Protein 2X04 (pdb70)

CATH classification: 1.10.1900.10

Radius of gyration: 16.41 Å; Cα contacts (8 Å, |Δi|>4): 228; chains: 4; bounding box: 38×58×36 Å

Structure (mmCIF, N/CA/C/O backbone):
data_2X04
#
_entry.id   2X04
#
_cell.length_a   37.110
_cell.length_b   72.230
_cell.length_c   37.040
_cell.angle_alpha   90.00
_cell.angle_beta   119.76
_cell.angle_gamma   90.00
#
_symmetry.space_group_name_H-M   'P 1 21 1'
#
loop_
_entity.id
_entity.type
_entity.pdbx_description
1 polymer 'POLYADENYLATE-BINDING PROTEIN 1'
2 polymer 'TRINUCLEOTIDE REPEAT-CONTAINING GENE 6C PROTEIN'
3 non-polymer 'SULFATE ION'
4 water water
#
loop_
_atom_site.group_PDB
_atom_site.id
_atom_site.type_symbol
_atom_site.label_atom_id
_atom_site.label_alt_id
_atom_site.label_comp_id
_atom_site.label_asym_id
_atom_site.label_entity_id
_atom_site.label_seq_id
_atom_site.pdbx_PDB_ins_code
_atom_site.Cartn_x
_atom_site.Cartn_y
_atom_site.Cartn_z
_atom_site.occupancy
_atom_site.B_iso_or_equiv
_atom_site.auth_seq_id
_atom_site.auth_comp_id
_atom_site.auth_asym_id
_atom_site.auth_atom_id
_atom_site.pdbx_PDB_model_num
ATOM 1 N N . GLY A 1 1 ? -0.510 -37.466 12.280 1.00 44.72 540 GLY A N 1
ATOM 2 C CA . GLY A 1 1 ? -1.299 -36.777 13.283 1.00 31.23 540 GLY A CA 1
ATOM 3 C C . GLY A 1 1 ? -1.518 -35.335 12.871 1.00 30.99 540 GLY A C 1
ATOM 4 O O . GLY A 1 1 ? -0.577 -34.671 12.430 1.00 39.45 540 GLY A O 1
ATOM 5 N N . PRO A 1 2 ? -2.768 -34.849 12.971 1.00 22.15 541 PRO A N 1
ATOM 6 C CA . PRO A 1 2 ? -2.982 -33.417 12.763 1.00 25.40 541 PRO A CA 1
ATOM 7 C C . PRO A 1 2 ? -2.488 -32.649 13.980 1.00 23.66 541 PRO A C 1
ATOM 8 O O . PRO A 1 2 ? -2.403 -33.231 15.061 1.00 25.16 541 PRO A O 1
ATOM 12 N N . LEU A 1 3 ? -2.193 -31.365 13.817 1.00 17.49 542 LEU A N 1
ATOM 13 C CA . LEU A 1 3 ? -1.919 -30.495 14.957 1.00 15.39 542 LEU A CA 1
ATOM 14 C C . LEU A 1 3 ? -3.180 -30.337 15.791 1.00 23.33 542 LEU A C 1
ATOM 15 O O . LEU A 1 3 ? -4.280 -30.488 15.265 1.00 21.28 542 LEU A O 1
ATOM 20 N N . GLY A 1 4 ? -3.036 -30.015 17.076 1.00 17.07 543 GLY A N 1
ATOM 21 C CA . GLY A 1 4 ? -4.195 -29.723 17.912 1.00 14.05 543 GLY A CA 1
ATOM 22 C C . GLY A 1 4 ? -4.907 -28.444 17.502 1.00 16.35 543 GLY A C 1
ATOM 23 O O . GLY A 1 4 ? -4.318 -27.560 16.884 1.00 15.66 543 GLY A O 1
ATOM 24 N N . SER A 1 5 ? -6.184 -28.331 17.845 1.00 23.54 544 SER A N 1
ATOM 25 C CA . SER A 1 5 ? -6.929 -27.119 17.533 1.00 29.72 544 SER A CA 1
ATOM 26 C C . SER A 1 5 ? -6.428 -25.974 18.414 1.00 23.82 544 SER A C 1
ATOM 27 O O . SER A 1 5 ? -6.040 -26.194 19.558 1.00 25.50 544 SER A O 1
ATOM 30 N N . LEU A 1 6 ? -6.433 -24.758 17.872 1.00 21.57 545 LEU A N 1
ATOM 31 C CA . LEU A 1 6 ? -5.913 -23.585 18.576 1.00 21.75 545 LEU A CA 1
ATOM 32 C C . LEU A 1 6 ? -7.011 -22.542 18.807 1.00 18.90 545 LEU A C 1
ATOM 33 O O . LEU A 1 6 ? -7.625 -22.053 17.858 1.00 18.42 545 LEU A O 1
ATOM 38 N N . THR A 1 7 ? -7.268 -22.211 20.069 1.00 20.50 546 THR A N 1
ATOM 39 C CA . THR A 1 7 ? -8.285 -21.215 20.403 1.00 22.50 546 THR A CA 1
ATOM 40 C C . THR A 1 7 ? -7.622 -19.902 20.807 1.00 20.99 546 THR A C 1
ATOM 41 O O . THR A 1 7 ? -6.413 -19.857 21.073 1.00 19.73 546 THR A O 1
ATOM 45 N N . ALA A 1 8 ? -8.407 -18.832 20.863 1.00 18.17 547 ALA A N 1
ATOM 46 C CA . ALA A 1 8 ? -7.877 -17.538 21.272 1.00 16.42 547 ALA A CA 1
ATOM 47 C C . ALA A 1 8 ? -7.352 -17.571 22.706 1.00 15.28 547 ALA A C 1
ATOM 48 O O . ALA A 1 8 ? -6.319 -16.979 23.008 1.00 15.84 547 ALA A O 1
ATOM 50 N N . SER A 1 9 ? -8.067 -18.267 23.591 1.00 15.96 548 SER A N 1
ATOM 51 C CA A SER A 1 9 ? -7.668 -18.341 24.992 0.53 14.63 548 SER A CA 1
ATOM 52 C CA B SER A 1 9 ? -7.672 -18.355 24.989 0.47 14.66 548 SER A CA 1
ATOM 53 C C . SER A 1 9 ? -6.394 -19.165 25.183 1.00 18.23 548 SER A C 1
ATOM 54 O O . SER A 1 9 ? -5.539 -18.803 25.987 1.00 19.67 548 SER A O 1
ATOM 59 N N . MET A 1 10 ? -6.271 -20.268 24.446 1.00 15.39 549 MET A N 1
ATOM 60 C CA . MET A 1 10 ? -5.062 -21.074 24.499 1.00 13.99 549 MET A CA 1
ATOM 61 C C . MET A 1 10 ? -3.907 -20.216 24.027 1.00 16.90 549 MET A C 1
ATOM 62 O O . MET A 1 10 ? -2.838 -20.188 24.634 1.00 17.08 549 MET A O 1
ATOM 67 N N . LEU A 1 11 ? -4.122 -19.516 22.921 1.00 18.03 550 LEU A N 1
ATOM 68 C CA . LEU A 1 11 ? -3.080 -18.679 22.347 1.00 15.37 550 LEU A CA 1
ATOM 69 C C . LEU A 1 11 ? -2.685 -17.564 23.318 1.00 17.82 550 LEU A C 1
ATOM 70 O O . LEU A 1 11 ? -1.498 -17.317 23.560 1.00 19.05 550 LEU A O 1
ATOM 75 N N . ALA A 1 12 ? -3.689 -16.926 23.911 1.00 20.78 551 ALA A N 1
ATOM 76 C CA . ALA A 1 12 ? -3.458 -15.804 24.815 1.00 20.51 551 ALA A CA 1
ATOM 77 C C . ALA A 1 12 ? -2.689 -16.203 26.073 1.00 21.53 551 ALA A C 1
ATOM 78 O O . ALA A 1 12 ? -2.071 -15.364 26.721 1.00 34.31 551 ALA A O 1
ATOM 80 N N . SER A 1 13 ? -2.708 -17.486 26.408 1.00 22.00 552 SER A N 1
ATOM 81 C CA . SER A 1 13 ? -2.062 -17.961 27.626 1.00 21.12 552 SER A CA 1
ATOM 82 C C . SER A 1 13 ? -0.563 -18.273 27.485 1.00 29.88 552 SER A C 1
ATOM 83 O O . SER A 1 13 ? 0.099 -18.586 28.476 1.00 33.94 552 SER A O 1
ATOM 86 N N . ALA A 1 14 ? -0.029 -18.193 26.267 1.00 20.71 553 ALA A N 1
ATOM 87 C CA . ALA A 1 14 ? 1.372 -18.539 26.029 1.00 20.33 553 ALA A CA 1
ATOM 88 C C . ALA A 1 14 ? 2.252 -17.306 25.915 1.00 15.54 553 ALA A C 1
ATOM 89 O O . ALA A 1 14 ? 1.765 -16.228 25.583 1.00 17.68 553 ALA A O 1
ATOM 91 N N . PRO A 1 15 ? 3.558 -17.462 26.177 1.00 15.38 554 PRO A N 1
ATOM 92 C CA . PRO A 1 15 ? 4.513 -16.385 25.905 1.00 19.46 554 PRO A CA 1
ATOM 93 C C . PRO A 1 15 ? 4.446 -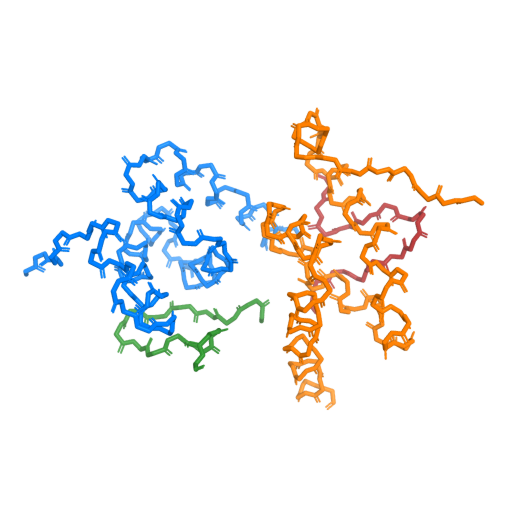15.958 24.433 1.00 20.17 554 PRO A C 1
ATOM 94 O O . PRO A 1 15 ? 4.052 -16.756 23.580 1.00 15.87 554 PRO A O 1
ATOM 98 N N . PRO A 1 16 ? 4.850 -14.714 24.141 1.00 18.40 555 PRO A N 1
ATOM 99 C CA . PRO A 1 16 ? 4.713 -14.158 22.795 1.00 17.71 555 PRO A CA 1
ATOM 100 C C . PRO A 1 16 ? 5.489 -14.978 21.774 1.00 15.59 555 PRO A C 1
ATOM 101 O O . PRO A 1 16 ? 4.994 -15.193 20.671 1.00 14.44 555 PRO A O 1
ATOM 105 N N . GLN A 1 17 ? 6.692 -15.416 22.120 1.00 14.51 556 GLN A N 1
ATOM 106 C CA . GLN A 1 17 ? 7.450 -16.268 21.214 1.00 17.89 556 GLN A CA 1
ATOM 107 C C . GLN A 1 17 ? 6.672 -17.546 20.865 1.00 15.39 556 GLN A C 1
ATOM 108 O O . GLN A 1 17 ? 6.652 -17.988 19.707 1.00 14.47 556 GLN A O 1
ATOM 114 N N . GLU A 1 18 ? 6.020 -18.126 21.868 1.00 11.06 557 GLU A N 1
ATOM 115 C CA . GLU A 1 18 ? 5.241 -19.348 21.669 1.00 11.73 557 GLU A CA 1
ATOM 116 C C . GLU A 1 18 ? 3.981 -19.114 20.825 1.00 11.88 557 GLU A C 1
ATOM 117 O O . GLU A 1 18 ? 3.573 -19.973 20.043 1.00 9.51 557 GLU A O 1
ATOM 123 N N . GLN A 1 19 ? 3.359 -17.952 20.986 1.00 10.42 558 GLN A N 1
ATOM 124 C CA . GLN A 1 19 ? 2.176 -17.635 20.195 1.00 8.64 558 GLN A CA 1
ATOM 125 C C . GLN A 1 19 ? 2.495 -17.614 18.707 1.00 8.30 558 GLN A C 1
ATOM 126 O O . GLN A 1 19 ? 1.724 -18.133 17.900 1.00 9.20 558 GLN A O 1
ATOM 132 N N . LYS A 1 20 ? 3.627 -17.007 18.347 1.00 10.15 559 LYS A N 1
ATOM 133 C CA . LYS A 1 20 ? 4.044 -16.976 16.946 1.00 10.03 559 LYS A CA 1
ATOM 134 C C . LYS A 1 20 ? 4.315 -18.396 16.458 1.00 10.51 559 LYS A C 1
ATOM 135 O O . LYS A 1 20 ? 3.993 -18.724 15.322 1.00 9.64 559 LYS A O 1
ATOM 141 N N . GLN A 1 21 ? 4.888 -19.242 17.315 1.00 8.61 560 GLN A N 1
ATOM 142 C CA . GLN A 1 21 ? 5.185 -20.617 16.907 1.00 8.38 560 GLN A CA 1
ATOM 143 C C . GLN A 1 21 ? 3.895 -21.411 16.673 1.00 8.90 560 GLN A C 1
ATOM 144 O O . GLN A 1 21 ? 3.778 -22.143 15.689 1.00 9.04 560 GLN A O 1
ATOM 150 N N . MET A 1 22 ? 2.926 -21.255 17.576 1.00 8.49 561 MET A N 1
ATOM 151 C CA . MET A 1 22 ? 1.622 -21.907 17.435 1.00 8.95 561 MET A CA 1
ATOM 152 C C . MET A 1 22 ? 0.941 -21.515 16.128 1.00 7.94 561 MET A C 1
ATOM 153 O O . MET A 1 22 ? 0.388 -22.352 15.430 1.00 10.27 561 MET A O 1
ATOM 158 N N . LEU A 1 23 ? 0.971 -20.227 15.811 1.00 8.09 562 LEU A N 1
ATOM 159 C CA . LEU A 1 23 ? 0.322 -19.745 14.597 1.00 6.78 562 LEU A CA 1
ATOM 160 C C . LEU A 1 23 ? 1.103 -20.207 13.381 1.00 8.22 562 LEU A C 1
ATOM 161 O O . LEU A 1 23 ? 0.517 -20.657 12.393 1.00 10.17 562 LEU A O 1
ATOM 166 N N . GLY A 1 24 ? 2.429 -20.102 13.446 1.00 8.92 563 GLY A N 1
ATOM 167 C CA . GLY A 1 24 ? 3.272 -20.499 12.325 1.00 9.24 563 GLY A CA 1
ATOM 168 C C . GLY A 1 24 ? 3.089 -21.954 11.923 1.00 7.80 563 GLY A C 1
ATOM 169 O O . GLY A 1 24 ? 3.033 -22.272 10.732 1.00 8.65 563 GLY A O 1
ATOM 170 N N . GLU A 1 25 ? 3.010 -22.853 12.906 1.00 6.95 564 GLU A N 1
ATOM 171 C CA . GLU A 1 25 ? 2.923 -24.282 12.592 1.00 9.60 564 GLU A CA 1
ATOM 172 C C . GLU A 1 25 ? 1.633 -24.582 11.829 1.00 10.11 564 GLU A C 1
ATOM 173 O O . GLU A 1 25 ? 1.561 -25.541 11.055 1.00 11.26 564 GLU A O 1
ATOM 179 N N . ARG A 1 26 ? 0.610 -23.766 12.070 1.00 8.75 565 ARG A N 1
ATOM 180 C CA . ARG A 1 26 ? -0.700 -23.974 11.451 1.00 7.98 565 ARG A CA 1
ATOM 181 C C . ARG A 1 26 ? -0.808 -23.242 10.123 1.00 8.94 565 ARG A C 1
ATOM 182 O O . ARG A 1 26 ? -1.419 -23.739 9.177 1.00 11.15 565 ARG A O 1
ATOM 190 N N . LEU A 1 27 ? -0.171 -22.081 10.045 1.00 8.97 566 LEU A N 1
ATOM 191 C CA . LEU A 1 27 ? -0.185 -21.288 8.816 1.00 8.88 566 LEU A CA 1
ATOM 192 C C . LEU A 1 27 ? 0.657 -21.925 7.717 1.00 7.55 566 LEU A C 1
ATOM 193 O O . LEU A 1 27 ? 0.250 -21.985 6.561 1.00 10.34 566 LEU A O 1
ATOM 198 N N . PHE A 1 28 ? 1.841 -22.397 8.087 1.00 9.07 567 PHE A N 1
ATOM 199 C CA . PHE A 1 28 ? 2.819 -22.870 7.105 1.00 8.60 567 PHE A CA 1
ATOM 200 C C . PHE A 1 28 ? 2.292 -23.952 6.151 1.00 6.66 567 PHE A C 1
ATOM 201 O O . PHE A 1 28 ? 2.425 -23.820 4.940 1.00 6.75 567 PHE A O 1
ATOM 209 N N . PRO A 1 29 ? 1.697 -25.033 6.688 1.00 9.13 568 PRO A N 1
ATOM 210 C CA . PRO A 1 29 ? 1.229 -26.089 5.786 1.00 9.54 568 PRO A CA 1
ATOM 211 C C . PRO A 1 29 ? 0.183 -25.585 4.802 1.00 11.67 568 PRO A C 1
ATOM 212 O O . PRO A 1 29 ? 0.123 -26.059 3.664 1.00 11.20 568 PRO A O 1
ATOM 216 N N . LEU A 1 30 ? -0.651 -24.648 5.242 1.00 8.52 569 LEU A N 1
ATOM 217 C CA . LEU A 1 30 ? -1.682 -24.096 4.365 1.00 10.65 569 LEU A CA 1
ATOM 218 C C . LEU A 1 30 ? -1.073 -23.189 3.302 1.00 9.40 569 LEU A C 1
ATOM 219 O O . LEU A 1 30 ? -1.488 -23.209 2.146 1.00 12.00 569 LEU A O 1
ATOM 224 N N . ILE A 1 31 ? -0.104 -22.381 3.704 1.00 8.39 570 ILE A N 1
ATOM 225 C CA . ILE A 1 31 ? 0.558 -21.486 2.763 1.00 8.89 570 ILE A CA 1
ATOM 226 C C . ILE A 1 31 ? 1.430 -22.285 1.798 1.00 9.65 570 ILE A C 1
ATOM 227 O O . ILE A 1 31 ? 1.496 -21.968 0.613 1.00 10.54 570 ILE A O 1
ATOM 232 N N . GLN A 1 32 ? 2.076 -23.327 2.313 1.00 7.43 571 GLN A N 1
ATOM 233 C CA . GLN A 1 32 ? 2.909 -24.221 1.506 1.00 10.08 571 GLN A CA 1
ATOM 234 C C . GLN A 1 32 ? 2.122 -24.923 0.397 1.00 10.25 571 GLN A C 1
ATOM 235 O O . GLN A 1 32 ? 2.644 -25.150 -0.700 1.00 10.65 571 GLN A O 1
ATOM 241 N N . ALA A 1 33 ? 0.869 -25.274 0.680 1.00 9.98 572 ALA A N 1
ATOM 242 C CA . ALA A 1 33 ? 0.023 -25.888 -0.349 1.00 10.97 572 ALA A CA 1
ATOM 243 C C . ALA A 1 33 ? -0.249 -24.926 -1.500 1.00 14.57 572 ALA A C 1
ATOM 244 O O . ALA A 1 33 ? -0.366 -25.355 -2.650 1.00 16.94 572 ALA A O 1
ATOM 246 N N . MET A 1 34 ? -0.345 -23.631 -1.190 1.00 10.85 573 MET A N 1
ATOM 247 C CA . MET A 1 34 ? -0.571 -22.607 -2.208 1.00 9.47 573 MET A CA 1
ATOM 248 C C . MET A 1 34 ? 0.725 -22.281 -2.943 1.00 12.19 573 MET A C 1
ATOM 249 O O . MET A 1 34 ? 0.737 -22.169 -4.177 1.00 14.01 573 MET A O 1
ATOM 254 N N . HIS A 1 35 ? 1.799 -22.090 -2.176 1.00 10.20 574 HIS A N 1
ATOM 255 C CA . HIS A 1 35 ? 3.075 -21.602 -2.707 1.00 9.49 574 HIS A CA 1
ATOM 256 C C . HIS A 1 35 ? 4.220 -22.386 -2.094 1.00 13.02 574 HIS A C 1
ATOM 257 O O . HIS A 1 35 ? 4.822 -21.950 -1.109 1.00 12.39 574 HIS A O 1
ATOM 264 N N . PRO A 1 36 ? 4.522 -23.556 -2.676 1.00 13.11 575 PRO A N 1
ATOM 265 C CA . PRO A 1 36 ? 5.507 -24.492 -2.118 1.00 11.20 575 PRO A CA 1
ATOM 266 C C . PRO A 1 36 ? 6.903 -23.900 -1.917 1.00 13.19 575 PRO A C 1
ATOM 267 O O . PRO A 1 36 ? 7.532 -24.204 -0.908 1.00 17.23 575 PRO A O 1
ATOM 271 N N . THR A 1 37 ? 7.386 -23.092 -2.856 1.00 13.41 576 THR A N 1
ATOM 272 C CA . THR A 1 37 ? 8.741 -22.561 -2.752 1.00 10.99 576 THR A CA 1
ATOM 273 C C . THR A 1 37 ? 8.801 -21.354 -1.815 1.00 14.75 576 THR A C 1
ATOM 274 O O . THR A 1 37 ? 9.702 -21.250 -0.972 1.00 12.97 576 THR A O 1
ATOM 278 N N . LEU A 1 38 ? 7.826 -20.461 -1.936 1.00 11.21 577 LEU A N 1
ATOM 279 C CA . LEU A 1 38 ? 7.834 -19.232 -1.147 1.00 9.23 577 LEU A CA 1
ATOM 280 C C . LEU A 1 38 ? 7.265 -19.398 0.275 1.00 10.86 577 LEU A C 1
ATOM 281 O O . LEU A 1 38 ? 7.260 -18.442 1.048 1.00 10.10 577 LEU A O 1
ATOM 286 N N . ALA A 1 39 ? 6.810 -20.603 0.623 1.00 9.78 578 ALA A N 1
ATOM 287 C CA . ALA A 1 39 ? 6.115 -20.832 1.897 1.00 9.55 578 ALA A CA 1
ATOM 288 C C . ALA A 1 39 ? 6.827 -20.284 3.143 1.00 10.63 578 ALA A C 1
ATOM 289 O O . ALA A 1 39 ? 6.206 -19.637 3.984 1.00 10.37 578 ALA A O 1
ATOM 291 N N . GLY A 1 40 ? 8.125 -20.549 3.263 1.00 9.28 579 GLY A N 1
ATOM 292 C CA . GLY A 1 40 ? 8.892 -20.082 4.411 1.00 9.88 579 GLY A CA 1
ATOM 293 C C . GLY A 1 40 ? 8.968 -18.564 4.491 1.00 8.14 579 GLY A C 1
ATOM 294 O O . GLY A 1 40 ? 8.815 -17.982 5.581 1.00 10.21 579 GLY A O 1
ATOM 295 N N . LYS A 1 41 ? 9.205 -17.922 3.350 1.00 10.54 580 LYS A N 1
ATOM 296 C CA . LYS A 1 41 ? 9.250 -16.463 3.298 1.00 9.87 580 LYS A CA 1
ATOM 297 C C . LYS A 1 41 ? 7.887 -15.842 3.588 1.00 10.34 580 LYS A C 1
ATOM 298 O O . LYS A 1 41 ? 7.793 -14.906 4.371 1.00 10.29 580 LYS A O 1
ATOM 304 N N . ILE A 1 42 ? 6.841 -16.348 2.935 1.00 7.55 581 ILE A N 1
ATOM 305 C CA . ILE A 1 42 ? 5.487 -15.834 3.133 1.00 8.98 581 ILE A CA 1
ATOM 306 C C . ILE A 1 42 ? 5.071 -15.983 4.590 1.00 9.16 581 ILE A C 1
ATOM 307 O O . ILE A 1 42 ? 4.572 -15.043 5.202 1.00 10.31 581 ILE A O 1
ATOM 312 N N . THR A 1 43 ? 5.277 -17.166 5.158 1.00 8.50 582 THR A N 1
ATOM 313 C CA . THR A 1 43 ? 4.860 -17.406 6.530 1.00 7.82 582 THR A CA 1
ATOM 314 C C . THR A 1 43 ? 5.571 -16.462 7.498 1.00 6.59 582 THR A C 1
ATOM 315 O O . THR A 1 43 ? 4.948 -15.899 8.398 1.00 9.75 582 THR A O 1
ATOM 319 N N . GLY A 1 44 ? 6.879 -16.295 7.320 1.00 8.80 583 GLY A N 1
ATOM 320 C CA . GLY A 1 44 ? 7.650 -15.417 8.182 1.00 7.72 583 GLY A CA 1
ATOM 321 C C . GLY A 1 44 ? 7.159 -13.981 8.082 1.00 7.77 583 GLY A C 1
ATOM 322 O O . GLY A 1 44 ? 7.109 -13.257 9.081 1.00 9.91 583 GLY A O 1
ATOM 323 N N . MET A 1 45 ? 6.796 -13.565 6.867 1.00 8.31 584 MET A N 1
ATOM 324 C CA . MET A 1 45 ? 6.219 -12.234 6.661 1.00 9.26 584 MET A CA 1
ATOM 325 C C . MET A 1 45 ? 4.879 -12.076 7.359 1.00 9.85 584 MET A C 1
ATOM 326 O O . MET A 1 45 ? 4.648 -11.072 8.047 1.00 11.34 584 MET A O 1
ATOM 331 N N . LEU A 1 46 ? 3.990 -13.054 7.183 1.00 8.66 585 LEU A N 1
ATOM 332 C CA . LEU A 1 46 ? 2.670 -12.984 7.801 1.00 9.07 585 LEU A CA 1
ATOM 333 C C . LEU A 1 46 ? 2.723 -13.028 9.336 1.00 10.28 585 LEU A C 1
ATOM 334 O O . LEU A 1 46 ? 1.827 -12.511 10.000 1.00 10.26 585 LEU A O 1
ATOM 339 N N . LEU A 1 47 ? 3.764 -13.633 9.905 1.00 8.46 586 LEU A N 1
ATOM 340 C CA . LEU A 1 47 ? 3.879 -13.680 11.367 1.00 9.40 586 LEU A CA 1
ATOM 341 C C . LEU A 1 47 ? 4.187 -12.319 11.985 1.00 8.14 586 LEU A C 1
ATOM 342 O O . LEU A 1 47 ? 4.194 -12.184 13.208 1.00 11.40 586 LEU A O 1
ATOM 347 N N . GLU A 1 48 ? 4.434 -11.310 11.147 1.00 8.44 587 GLU A N 1
ATOM 348 C CA . GLU A 1 48 ? 4.602 -9.942 11.652 1.00 11.93 587 GLU A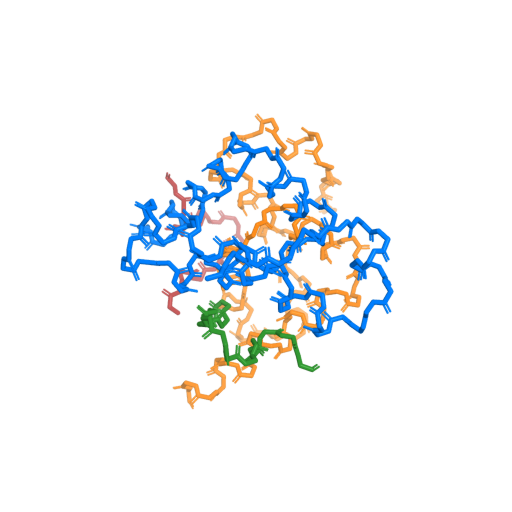 CA 1
ATOM 349 C C . GLU A 1 48 ? 3.249 -9.327 12.025 1.00 11.62 587 GLU A C 1
ATOM 350 O O . GLU A 1 48 ? 3.181 -8.312 12.724 1.00 13.76 587 GLU A O 1
ATOM 356 N N . ILE A 1 49 ? 2.179 -9.960 11.555 1.00 9.62 588 ILE A N 1
ATOM 357 C CA . ILE A 1 49 ? 0.815 -9.514 11.788 1.00 7.77 588 ILE A CA 1
ATOM 358 C C . ILE A 1 49 ? 0.351 -9.792 13.230 1.00 15.20 588 ILE A C 1
ATOM 359 O O . ILE A 1 49 ? 0.802 -10.745 13.873 1.00 13.43 588 ILE A O 1
ATOM 364 N N . ASP A 1 50 ? -0.544 -8.949 13.736 1.00 10.79 589 ASP A N 1
ATOM 365 C CA . ASP A 1 50 ? -1.138 -9.146 15.051 1.00 19.18 589 ASP A CA 1
ATOM 366 C C . ASP A 1 50 ? -1.763 -10.538 15.206 1.00 12.44 589 ASP A C 1
ATOM 367 O O . ASP A 1 50 ? -2.426 -11.033 14.302 1.00 12.26 589 ASP A O 1
ATOM 372 N N . ASN A 1 51 ? -1.564 -11.163 16.361 1.00 11.25 590 ASN A N 1
ATOM 373 C CA . ASN A 1 51 ? -2.018 -12.539 16.560 1.00 10.26 590 ASN A CA 1
ATOM 374 C C . ASN A 1 51 ? -3.525 -12.795 16.431 1.00 9.84 590 ASN A C 1
ATOM 375 O O . ASN A 1 51 ? -3.942 -13.871 16.029 1.00 12.10 590 ASN A O 1
ATOM 380 N N . SER A 1 52 ? -4.353 -11.819 16.779 1.00 13.05 591 SER A N 1
ATOM 381 C CA . SER A 1 52 ? -5.789 -12.029 16.642 1.00 14.41 591 SER A CA 1
ATOM 382 C C . SER A 1 52 ? -6.248 -12.051 15.170 1.00 13.54 591 SER A C 1
ATOM 383 O O . SER A 1 52 ? -7.165 -12.796 14.810 1.00 13.18 591 SER A O 1
ATOM 386 N N . GLU A 1 53 ? -5.597 -11.246 14.325 1.00 12.64 592 GLU A N 1
ATOM 387 C CA . GLU A 1 53 ? -5.837 -11.299 12.888 1.00 11.13 592 GLU A CA 1
ATOM 388 C C . GLU A 1 53 ? -5.305 -12.616 12.296 1.00 11.72 592 GLU A C 1
ATOM 389 O O . GLU A 1 53 ? -5.953 -13.232 11.442 1.00 10.98 592 GLU A O 1
ATOM 395 N N . LEU A 1 54 ? -4.131 -13.050 12.760 1.00 11.51 593 LEU A N 1
ATOM 396 C CA . LEU A 1 54 ? -3.561 -14.328 12.330 1.00 8.41 593 LEU A CA 1
ATOM 397 C C . LEU A 1 54 ? -4.499 -15.474 12.670 1.00 9.22 593 LEU A C 1
ATOM 398 O O . LEU A 1 54 ? -4.761 -16.337 11.834 1.00 10.90 593 LEU A O 1
ATOM 403 N N . LEU A 1 55 ? -5.016 -15.474 13.897 1.00 11.29 594 LEU A N 1
ATOM 404 C CA . LEU A 1 55 ? -6.004 -16.463 14.290 1.00 11.68 594 LEU A CA 1
ATOM 405 C C . LEU A 1 55 ? -7.228 -16.395 13.394 1.00 12.63 594 LEU A C 1
ATOM 406 O O . LEU A 1 55 ? -7.737 -17.429 12.965 1.00 15.30 594 LEU A O 1
ATOM 411 N N . HIS A 1 56 ? -7.702 -15.181 13.111 1.00 13.54 595 HIS A N 1
ATOM 412 C CA . HIS A 1 56 ? -8.800 -1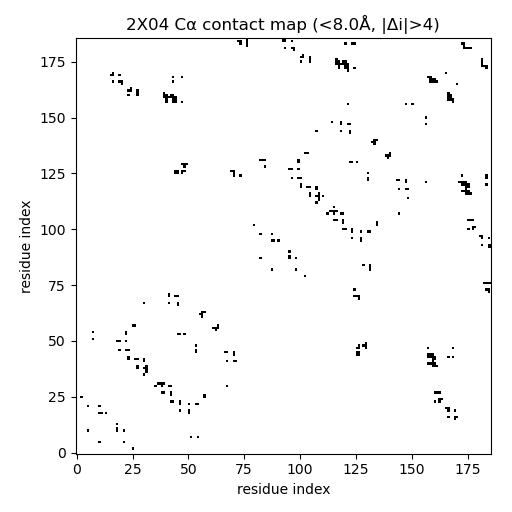5.007 12.159 1.00 14.61 595 HIS A CA 1
ATOM 413 C C . HIS A 1 56 ? -8.440 -15.582 10.782 1.00 13.01 595 HIS A C 1
ATOM 414 O O . HIS A 1 56 ? -9.271 -16.220 10.133 1.00 13.10 595 HIS A O 1
ATOM 421 N N . MET A 1 57 ? -7.201 -15.364 10.340 1.00 12.82 596 MET A N 1
ATOM 422 C CA . MET A 1 57 ? -6.765 -15.871 9.036 1.00 12.23 596 MET A CA 1
ATOM 423 C C . MET A 1 57 ? -6.809 -17.395 8.999 1.00 14.75 596 MET A C 1
ATOM 424 O O . MET A 1 57 ? -7.163 -17.993 7.987 1.00 13.19 596 MET A O 1
ATOM 429 N N . LEU A 1 58 ? -6.453 -18.016 10.120 1.00 15.39 597 LEU A N 1
ATOM 430 C CA . LEU A 1 58 ? -6.514 -19.469 10.237 1.00 14.11 597 LEU A CA 1
ATOM 431 C C . LEU A 1 58 ? -7.948 -19.995 10.209 1.00 16.96 597 LEU A C 1
ATOM 432 O O . LEU A 1 58 ? -8.183 -21.146 9.846 1.00 18.92 597 LEU A O 1
ATOM 437 N N . GLU A 1 59 ? -8.900 -19.146 10.593 1.00 15.84 598 GLU A N 1
ATOM 438 C CA . GLU A 1 59 ? -10.309 -19.537 10.648 1.00 21.59 598 GLU A CA 1
ATOM 439 C C . GLU A 1 59 ? -11.068 -19.219 9.362 1.00 18.38 598 GLU A C 1
ATOM 440 O O . GLU A 1 59 ? -12.149 -19.752 9.120 1.00 23.31 598 GLU A O 1
ATOM 446 N N . SER A 1 60 ? -10.488 -18.357 8.533 1.00 16.74 599 SER A N 1
ATOM 447 C CA . SER A 1 60 ? -11.134 -17.902 7.312 1.00 16.38 599 SER A CA 1
ATOM 448 C C . SER A 1 60 ? -10.202 -18.071 6.118 1.00 15.00 599 SER A C 1
ATOM 449 O O . SER A 1 60 ? -9.320 -17.240 5.899 1.00 16.81 599 SER A O 1
ATOM 452 N N . PRO A 1 61 ? -10.386 -19.148 5.343 1.00 16.46 600 PRO A N 1
ATOM 453 C CA . PRO A 1 61 ? -9.523 -19.380 4.176 1.00 17.14 600 PRO A CA 1
ATOM 454 C C . PRO A 1 61 ? -9.470 -18.191 3.211 1.00 17.02 600 PRO A C 1
ATOM 455 O O . PRO A 1 61 ? -8.426 -17.936 2.612 1.00 15.13 600 PRO A O 1
ATOM 459 N N . GLU A 1 62 ? -10.575 -17.466 3.062 1.00 16.82 601 GLU A N 1
ATOM 460 C CA . GLU A 1 62 ? -10.581 -16.275 2.214 1.00 16.80 601 GLU A CA 1
ATOM 461 C C . GLU A 1 62 ? -9.646 -15.187 2.760 1.00 13.82 601 GLU A C 1
ATOM 462 O O . GLU A 1 62 ? -8.936 -14.514 2.001 1.00 16.02 601 GLU A O 1
ATOM 468 N N . SER A 1 63 ? -9.642 -15.008 4.076 1.00 13.94 602 SER A N 1
ATOM 469 C CA A SER A 1 63 ? -8.765 -14.024 4.694 0.65 12.29 602 SER A CA 1
ATOM 470 C CA B SER A 1 63 ? -8.756 -14.025 4.697 0.35 12.35 602 SER A CA 1
ATOM 471 C C . SER A 1 63 ? -7.296 -14.411 4.497 1.00 12.91 602 SER A C 1
ATOM 472 O O . SER A 1 63 ? -6.481 -13.596 4.076 1.00 13.06 602 SER A O 1
ATOM 477 N N . LEU A 1 64 ? -6.960 -15.660 4.803 1.00 13.41 603 LEU A N 1
ATOM 478 C CA . LEU A 1 64 ? -5.582 -16.117 4.615 1.00 9.65 603 LEU A CA 1
ATOM 479 C C . LEU A 1 64 ? -5.126 -15.927 3.170 1.00 12.45 603 LEU A C 1
ATOM 480 O O . LEU A 1 64 ? -4.026 -15.436 2.922 1.00 12.91 603 LEU A O 1
ATOM 485 N N . ARG A 1 65 ? -5.982 -16.312 2.223 1.00 11.21 604 ARG A N 1
ATOM 486 C CA . ARG A 1 65 ? -5.671 -16.203 0.797 1.00 13.46 604 ARG A CA 1
ATOM 487 C C . ARG A 1 65 ? -5.339 -14.764 0.424 1.00 14.49 604 ARG A C 1
ATOM 488 O O . ARG A 1 65 ? -4.367 -14.501 -0.281 1.00 15.64 604 ARG A O 1
ATOM 496 N N . SER A 1 66 ? -6.147 -13.827 0.909 1.00 12.38 605 SER A N 1
ATOM 497 C CA A SER A 1 66 ? -5.933 -12.414 0.634 0.49 15.18 605 SER A CA 1
ATOM 498 C CA B SER A 1 66 ? -5.923 -12.413 0.633 0.51 15.18 605 SER A CA 1
ATOM 499 C C . SER A 1 66 ? -4.571 -11.948 1.152 1.00 13.66 605 SER A C 1
ATOM 500 O O . SER A 1 66 ? -3.843 -11.215 0.466 1.00 13.36 605 SER A O 1
ATOM 505 N N . LYS A 1 67 ? -4.227 -12.377 2.361 1.00 13.29 606 LYS A N 1
ATOM 506 C CA . LYS A 1 67 ? -2.944 -12.007 2.949 1.00 13.11 606 LYS A CA 1
ATOM 507 C C . LYS A 1 67 ? -1.791 -12.633 2.181 1.00 11.40 606 LYS A C 1
ATOM 508 O O . LYS A 1 67 ? -0.787 -11.977 1.921 1.00 13.09 606 LYS A O 1
ATOM 514 N N . VAL A 1 68 ? -1.927 -13.906 1.829 1.00 10.90 607 VAL A N 1
ATOM 515 C CA . VAL A 1 68 ? -0.889 -14.583 1.057 1.00 10.17 607 VAL A CA 1
ATOM 516 C C . VAL A 1 68 ? -0.630 -13.847 -0.256 1.00 12.67 607 VAL A C 1
ATOM 517 O O . VAL A 1 68 ? 0.520 -13.608 -0.623 1.00 12.81 607 VAL A O 1
ATOM 521 N N . ASP A 1 69 ? -1.703 -13.457 -0.936 1.00 10.40 608 ASP A N 1
ATOM 522 C CA . ASP A 1 69 ? -1.582 -12.752 -2.206 1.00 11.63 608 ASP A CA 1
ATOM 523 C C . ASP A 1 69 ? -0.825 -11.431 -2.050 1.00 11.28 608 ASP A C 1
ATOM 524 O O . ASP A 1 69 ? -0.041 -11.037 -2.923 1.00 11.48 608 ASP A O 1
ATOM 529 N N . GLU A 1 70 ? -1.061 -10.741 -0.936 1.00 11.70 609 GLU A N 1
ATOM 530 C CA . GLU A 1 70 ? -0.374 -9.481 -0.662 1.00 11.26 609 GLU A CA 1
ATOM 531 C C . GLU A 1 70 ? 1.123 -9.714 -0.455 1.00 17.38 609 GLU A C 1
ATOM 532 O O . GLU A 1 70 ? 1.956 -8.953 -0.950 1.00 13.53 609 GLU A O 1
ATOM 538 N N . ALA A 1 71 ? 1.466 -10.781 0.265 1.00 11.19 610 ALA A N 1
ATOM 539 C CA . ALA A 1 71 ? 2.861 -11.126 0.470 1.00 9.17 610 ALA A CA 1
ATOM 540 C C . ALA A 1 71 ? 3.523 -11.499 -0.853 1.00 12.25 610 ALA A C 1
ATOM 541 O O . ALA A 1 71 ? 4.630 -11.072 -1.144 1.00 11.99 610 ALA A O 1
ATOM 543 N N . VAL A 1 72 ? 2.844 -12.302 -1.664 1.00 13.03 611 VAL A N 1
ATOM 544 C CA . VAL A 1 72 ? 3.393 -12.685 -2.968 1.00 15.68 611 VAL A CA 1
ATOM 545 C C . VAL A 1 72 ? 3.631 -11.455 -3.864 1.00 14.72 611 VAL A C 1
ATOM 546 O O . VAL A 1 72 ? 4.645 -11.365 -4.561 1.00 12.77 611 VAL A O 1
ATOM 550 N N . ALA A 1 73 ? 2.696 -10.506 -3.815 1.00 13.22 612 ALA A N 1
ATOM 551 C CA . ALA A 1 73 ? 2.793 -9.266 -4.583 1.00 13.59 612 ALA A CA 1
ATOM 552 C C . ALA A 1 73 ? 4.074 -8.515 -4.271 1.00 13.87 612 ALA A C 1
ATOM 553 O O . ALA A 1 73 ? 4.745 -7.998 -5.159 1.00 16.31 612 ALA A O 1
ATOM 555 N N . VAL A 1 74 ? 4.410 -8.467 -2.993 1.00 14.61 613 VAL A N 1
ATOM 556 C CA . VAL A 1 74 ? 5.620 -7.813 -2.531 1.00 11.48 613 VAL A CA 1
ATOM 557 C C . VAL A 1 74 ? 6.893 -8.615 -2.867 1.00 19.01 613 VAL A C 1
ATOM 558 O O . VAL A 1 74 ? 7.927 -8.039 -3.207 1.00 19.45 613 VAL A O 1
ATOM 562 N N . LEU A 1 75 ? 6.811 -9.940 -2.798 1.00 13.77 614 LEU A N 1
ATOM 563 C CA . LEU A 1 75 ? 7.961 -10.792 -3.091 1.00 18.62 614 LEU A CA 1
ATOM 564 C C . LEU A 1 75 ? 8.256 -10.859 -4.580 1.00 21.07 614 LEU A C 1
ATOM 565 O O . LEU A 1 75 ? 9.403 -11.088 -4.988 1.00 27.56 614 LEU A O 1
ATOM 570 N N . GLN A 1 76 ? 7.214 -10.674 -5.386 1.00 23.01 615 GLN A N 1
ATOM 571 C CA . GLN A 1 76 ? 7.319 -10.773 -6.841 1.00 28.35 615 GLN A CA 1
ATOM 572 C C . GLN A 1 76 ? 7.731 -9.488 -7.492 1.00 26.87 615 GLN A C 1
ATOM 573 O O . GLN A 1 76 ? 7.964 -9.466 -8.683 1.00 36.25 615 GLN A O 1
ATOM 579 N N . ALA A 1 77 ? 7.740 -8.403 -6.731 1.00 28.88 616 ALA A N 1
ATOM 580 C CA . ALA A 1 77 ? 8.037 -7.086 -7.296 1.00 36.33 616 ALA A CA 1
ATOM 581 C C . ALA A 1 77 ? 9.487 -7.008 -7.778 1.00 37.76 616 ALA A C 1
ATOM 582 O O . ALA A 1 77 ? 9.877 -7.679 -8.742 1.00 46.47 616 ALA A O 1
ATOM 584 N N . GLY B 1 1 ? 4.157 22.086 6.965 1.00 35.67 540 GLY B N 1
ATOM 585 C CA . GLY B 1 1 ? 3.016 21.588 7.713 1.00 31.55 540 GLY B CA 1
ATOM 586 C C . GLY B 1 1 ? 3.029 20.076 7.864 1.00 30.35 540 GLY B C 1
ATOM 587 O O . GLY B 1 1 ? 3.581 19.367 7.014 1.00 26.03 540 GLY B O 1
ATOM 588 N N . PRO B 1 2 ? 2.419 19.571 8.948 1.00 31.61 541 PRO B N 1
ATOM 589 C CA . PRO B 1 2 ? 2.408 18.121 9.189 1.00 33.30 541 PRO B CA 1
ATOM 590 C C . PRO B 1 2 ? 1.654 17.372 8.094 1.00 16.73 541 PRO B C 1
ATOM 591 O O . PRO B 1 2 ? 0.765 17.935 7.456 1.00 18.72 541 PRO B O 1
ATOM 595 N N . LEU B 1 3 ? 2.018 16.118 7.859 1.00 18.26 542 LEU B N 1
ATOM 596 C CA . LEU B 1 3 ? 1.205 15.266 7.006 1.00 14.45 542 LEU B CA 1
ATOM 597 C C . LEU B 1 3 ? -0.092 14.974 7.740 1.00 13.01 542 LEU B C 1
ATOM 598 O O . LEU B 1 3 ? -0.144 15.032 8.971 1.00 16.39 542 LEU B O 1
ATOM 603 N N . GLY B 1 4 ? -1.139 14.650 6.990 1.00 13.73 543 GLY B N 1
ATOM 604 C CA . GLY B 1 4 ? -2.412 14.325 7.600 1.00 16.72 543 GLY B CA 1
ATOM 605 C C . GLY B 1 4 ? -2.375 13.019 8.368 1.00 17.99 543 GLY B C 1
ATOM 606 O O . GLY B 1 4 ? -1.509 12.164 8.146 1.00 18.46 543 GLY B O 1
ATOM 607 N N . SER B 1 5 ? -3.329 12.867 9.282 1.00 21.56 544 SER B N 1
ATOM 608 C CA . SER B 1 5 ? -3.523 11.618 10.008 1.00 24.33 544 SER B CA 1
ATOM 609 C C . SER B 1 5 ? -3.988 10.496 9.071 1.00 21.92 544 SER B C 1
ATOM 610 O O . SER B 1 5 ? -4.759 10.725 8.134 1.00 20.63 544 SER B O 1
ATOM 613 N N . LEU B 1 6 ? -3.498 9.287 9.333 1.00 17.54 545 LEU B N 1
ATOM 614 C CA . LEU B 1 6 ? -3.806 8.117 8.525 1.00 21.79 545 LEU B CA 1
ATOM 615 C C . LEU B 1 6 ? -4.596 7.142 9.382 1.00 21.05 545 LEU B C 1
ATOM 616 O O . LEU B 1 6 ? -4.151 6.777 10.466 1.00 27.49 545 LEU B O 1
ATOM 621 N N . THR B 1 7 ? -5.776 6.740 8.919 1.00 26.09 546 THR B N 1
ATOM 622 C CA . THR B 1 7 ? -6.555 5.723 9.625 1.00 24.79 546 THR B CA 1
ATOM 623 C C . THR B 1 7 ? -6.651 4.449 8.800 1.00 20.56 546 THR B C 1
ATOM 624 O O . THR B 1 7 ? -6.355 4.445 7.601 1.00 16.89 546 THR B O 1
ATOM 628 N N . ALA B 1 8 ? -7.066 3.367 9.449 1.00 19.14 547 ALA B N 1
ATOM 629 C CA . ALA B 1 8 ? -7.225 2.082 8.782 1.00 14.09 547 ALA B CA 1
ATOM 630 C C . ALA B 1 8 ? -8.224 2.134 7.632 1.00 16.22 547 ALA B C 1
ATOM 631 O O . ALA B 1 8 ? -7.986 1.552 6.572 1.00 16.08 547 ALA B O 1
ATOM 633 N N . SER B 1 9 ? -9.340 2.830 7.838 1.00 18.11 548 SER B N 1
ATOM 634 C CA A SER B 1 9 ? -10.373 2.937 6.812 0.45 15.08 548 SER B CA 1
ATOM 635 C CA B SER B 1 9 ? -10.373 2.940 6.814 0.55 15.06 548 SER B CA 1
ATOM 636 C C . SER B 1 9 ? -9.909 3.757 5.614 1.00 13.83 548 SER B C 1
ATOM 637 O O . SER B 1 9 ? -10.235 3.434 4.472 1.00 16.06 548 SER B O 1
ATOM 642 N N . MET B 1 10 ? -9.157 4.822 5.876 1.00 16.80 549 MET B N 1
ATOM 643 C CA . MET B 1 10 ? -8.571 5.641 4.819 1.00 17.71 549 MET B CA 1
ATOM 644 C C . MET B 1 10 ? -7.586 4.810 4.006 1.00 17.15 549 MET B C 1
ATOM 645 O O . MET B 1 10 ? -7.631 4.766 2.772 1.00 20.50 549 MET B O 1
ATOM 650 N N . LEU B 1 11 ? -6.674 4.170 4.720 1.00 17.46 550 LEU B N 1
ATOM 651 C CA . LEU B 1 11 ? -5.639 3.364 4.103 1.00 22.59 550 LEU B CA 1
ATOM 652 C C . LEU B 1 11 ? -6.267 2.286 3.222 1.00 16.72 550 LEU B C 1
ATOM 653 O O . LEU B 1 11 ? -5.852 2.077 2.085 1.00 20.20 550 LEU B O 1
ATOM 658 N N . ALA B 1 12 ? -7.293 1.624 3.751 1.00 20.53 551 ALA B N 1
ATOM 659 C CA . ALA B 1 12 ? -7.962 0.530 3.049 1.00 20.20 551 ALA B CA 1
ATOM 660 C C . ALA B 1 12 ? -8.647 0.933 1.741 1.00 22.03 551 ALA B C 1
ATOM 661 O O . ALA B 1 12 ? -8.860 0.096 0.870 1.00 42.16 551 ALA B O 1
ATOM 663 N N . SER B 1 13 ? -8.987 2.209 1.600 1.00 20.41 552 SER B N 1
ATOM 664 C CA . SER B 1 13 ? -9.718 2.673 0.426 1.00 25.19 552 SER B CA 1
ATOM 665 C C . SER B 1 13 ? -8.815 2.904 -0.785 1.00 20.84 552 SER B C 1
ATOM 666 O O . SER B 1 13 ? -9.290 2.993 -1.917 1.00 29.83 552 SER B O 1
ATOM 669 N N . ALA B 1 14 ? -7.513 3.000 -0.536 1.00 18.33 553 ALA B N 1
ATOM 670 C CA . ALA B 1 14 ? -6.546 3.356 -1.563 1.00 19.34 553 ALA B CA 1
ATOM 671 C C . ALA B 1 14 ? -5.987 2.121 -2.258 1.00 15.84 553 ALA B C 1
ATOM 672 O O . ALA B 1 14 ? -5.956 1.045 -1.669 1.00 17.01 553 ALA B O 1
ATOM 674 N N . PRO B 1 15 ? -5.541 2.275 -3.517 1.00 16.18 554 PRO B N 1
ATOM 675 C CA . PRO B 1 15 ? -4.847 1.220 -4.265 1.00 18.05 554 PRO B CA 1
ATOM 676 C C . PRO B 1 15 ? -3.583 0.764 -3.538 1.00 18.60 554 PRO B C 1
ATOM 677 O O . PRO B 1 15 ? -3.009 1.535 -2.772 1.00 15.07 554 PRO B O 1
ATOM 681 N N . PRO B 1 16 ? -3.156 -0.483 -3.776 1.00 15.64 555 PRO B N 1
ATOM 682 C CA . PRO B 1 16 ? -2.031 -1.079 -3.056 1.00 13.75 555 PRO B CA 1
ATOM 683 C C . PRO B 1 16 ? -0.746 -0.267 -3.070 1.00 13.55 555 PRO B C 1
ATOM 684 O O . PRO B 1 16 ? -0.114 -0.166 -2.011 1.00 13.94 555 PRO B O 1
ATOM 688 N N . GLN B 1 17 ? -0.331 0.279 -4.212 1.00 15.68 556 GLN B N 1
ATOM 689 C CA . GLN B 1 17 ? 0.903 1.071 -4.216 1.00 14.12 556 GLN B CA 1
ATOM 690 C C . GLN B 1 17 ? 0.706 2.334 -3.384 1.00 11.85 556 GLN B C 1
ATOM 691 O O . GLN B 1 17 ? 1.615 2.776 -2.678 1.00 13.53 556 GLN B O 1
ATOM 697 N N . GLU B 1 18 ? -0.492 2.904 -3.461 1.00 11.55 557 GLU B N 1
ATOM 698 C CA . GLU B 1 18 ? -0.781 4.139 -2.739 1.00 11.31 557 GLU B CA 1
ATOM 699 C C . GLU B 1 18 ? -0.746 3.927 -1.229 1.00 8.93 557 GLU B C 1
ATOM 700 O O . GLU B 1 18 ? -0.225 4.762 -0.499 1.00 9.36 557 GLU B O 1
ATOM 706 N N . GLN B 1 19 ? -1.276 2.801 -0.760 1.00 8.95 558 GLN B N 1
ATOM 707 C CA . GLN B 1 19 ? -1.174 2.470 0.665 1.00 9.29 558 GLN B CA 1
ATOM 708 C C . GLN B 1 19 ? 0.288 2.439 1.138 1.00 6.66 558 GLN B C 1
ATOM 709 O O . GLN B 1 19 ? 0.612 2.949 2.206 1.00 8.70 558 GLN B O 1
ATOM 715 N N . LYS B 1 20 ? 1.170 1.833 0.349 1.00 9.99 559 LYS B N 1
ATOM 716 C CA . LYS B 1 20 ? 2.585 1.788 0.718 1.00 9.07 559 LYS B CA 1
ATOM 717 C C . LYS B 1 20 ? 3.172 3.197 0.739 1.00 8.76 559 LYS B C 1
ATOM 718 O O . LYS B 1 20 ? 3.968 3.525 1.606 1.00 8.60 559 LYS B O 1
ATOM 724 N N . GLN B 1 21 ? 2.776 4.036 -0.211 1.00 9.06 560 GLN B N 1
ATOM 725 C CA . GLN B 1 21 ? 3.255 5.414 -0.229 1.00 6.87 560 GLN B CA 1
ATOM 726 C C . GLN B 1 21 ? 2.774 6.187 0.991 1.00 8.86 560 GLN B C 1
ATOM 727 O O . GLN B 1 21 ? 3.540 6.944 1.587 1.00 9.52 560 GLN B O 1
ATOM 733 N N . MET B 1 22 ? 1.505 6.014 1.354 1.00 6.98 561 MET B N 1
ATOM 734 C CA . MET B 1 22 ? 0.960 6.660 2.544 1.00 8.38 561 MET B CA 1
ATOM 735 C C . MET B 1 22 ? 1.731 6.266 3.801 1.00 8.24 561 MET B C 1
ATOM 736 O O . MET B 1 22 ? 2.021 7.086 4.675 1.00 9.02 561 MET B O 1
ATOM 741 N N . LEU B 1 23 ? 2.025 4.983 3.908 1.00 8.76 562 LEU B N 1
ATOM 742 C CA . LEU B 1 23 ? 2.754 4.501 5.066 1.00 8.05 562 LEU B CA 1
ATOM 743 C C . LEU B 1 23 ? 4.211 4.984 5.033 1.00 9.48 562 LEU B C 1
ATOM 744 O O . LEU B 1 23 ? 4.744 5.420 6.055 1.00 9.40 562 LEU B O 1
ATOM 749 N N . GLY B 1 24 ? 4.843 4.916 3.861 1.00 7.28 563 GLY B N 1
ATOM 750 C CA . GLY B 1 24 ? 6.240 5.292 3.717 1.00 8.06 563 GLY B CA 1
ATOM 751 C C . GLY B 1 24 ? 6.493 6.755 4.041 1.00 8.40 563 GLY B C 1
ATOM 752 O O . GLY B 1 24 ? 7.496 7.101 4.670 1.00 8.66 563 GLY B O 1
ATOM 753 N N . GLU B 1 25 ? 5.588 7.634 3.617 1.00 8.11 564 GLU B N 1
ATOM 754 C CA . GLU B 1 25 ? 5.784 9.063 3.867 1.00 8.43 564 GLU B CA 1
ATOM 755 C C . GLU B 1 25 ? 5.801 9.380 5.356 1.00 7.77 564 GLU B C 1
ATOM 756 O O . GLU B 1 25 ? 6.424 10.351 5.772 1.00 9.76 564 GLU B O 1
ATOM 762 N N . ARG B 1 26 ? 5.098 8.571 6.145 1.00 7.55 565 ARG B N 1
ATOM 763 C CA . ARG B 1 26 ? 5.034 8.777 7.595 1.00 9.07 565 ARG B CA 1
ATOM 764 C C . ARG B 1 26 ? 6.139 8.027 8.339 1.00 10.77 565 ARG B C 1
ATOM 765 O O . ARG B 1 26 ? 6.676 8.532 9.323 1.00 10.09 565 ARG B O 1
ATOM 773 N N . LEU B 1 27 ? 6.487 6.836 7.855 1.00 7.87 566 LEU B N 1
ATOM 774 C CA . LEU B 1 27 ? 7.555 6.057 8.481 1.00 7.52 566 LEU B CA 1
ATOM 775 C C . LEU B 1 27 ? 8.914 6.715 8.285 1.00 8.26 566 LEU B C 1
ATOM 776 O O . LEU B 1 27 ? 9.696 6.839 9.227 1.00 10.28 566 LEU B O 1
ATOM 781 N N . PHE B 1 28 ? 9.191 7.135 7.056 1.00 8.84 567 PHE B N 1
ATOM 782 C CA . PHE B 1 28 ? 10.524 7.610 6.694 1.00 9.27 567 PHE B CA 1
ATOM 783 C C . PHE B 1 28 ? 11.086 8.690 7.633 1.00 9.38 567 PHE B C 1
ATOM 784 O O . PHE B 1 28 ? 12.199 8.538 8.140 1.00 9.39 567 PHE B O 1
ATOM 792 N N . PRO B 1 29 ? 10.328 9.782 7.871 1.00 8.92 568 PRO B N 1
ATOM 793 C CA . PRO B 1 29 ? 10.906 10.845 8.704 1.00 8.09 568 PRO B CA 1
ATOM 794 C C . PRO B 1 29 ? 11.241 10.378 10.131 1.00 8.48 568 PRO B C 1
ATOM 795 O O . PRO B 1 29 ? 12.241 10.826 10.712 1.00 11.38 568 PRO B O 1
ATOM 799 N N . LEU B 1 30 ? 10.412 9.502 10.696 1.00 7.98 569 LEU B N 1
ATOM 800 C CA . LEU B 1 30 ? 10.667 8.999 12.044 1.00 9.18 569 LEU B CA 1
ATOM 801 C C . LEU B 1 30 ? 11.891 8.077 12.060 1.00 8.92 569 LEU B C 1
ATOM 802 O O . LEU B 1 30 ? 12.733 8.145 12.960 1.00 10.67 569 LEU B O 1
ATOM 807 N N . ILE B 1 31 ? 11.984 7.213 11.057 1.00 7.30 570 ILE B N 1
ATOM 808 C CA . ILE B 1 31 ? 13.107 6.305 10.922 1.00 7.86 570 ILE B CA 1
ATOM 809 C C . ILE B 1 31 ? 14.387 7.090 10.645 1.00 10.30 570 ILE B C 1
ATOM 810 O O . ILE B 1 31 ? 15.443 6.782 11.198 1.00 11.25 570 ILE B O 1
ATOM 815 N N . GLN B 1 32 ? 14.282 8.112 9.801 1.00 8.50 571 GLN B N 1
ATOM 816 C CA . GLN B 1 32 ? 15.432 8.935 9.453 1.00 9.47 571 GLN B CA 1
ATOM 817 C C . GLN B 1 32 ? 15.986 9.671 10.669 1.00 11.56 571 GLN B C 1
ATOM 818 O O . GLN B 1 32 ? 17.186 9.927 10.752 1.00 12.03 571 GLN B O 1
ATOM 824 N N . ALA B 1 33 ? 15.113 10.017 11.607 1.00 9.29 572 ALA B N 1
ATOM 825 C CA . ALA B 1 33 ? 15.552 10.653 12.848 1.00 12.40 572 ALA B CA 1
ATOM 826 C C . ALA B 1 33 ? 16.437 9.702 13.636 1.00 15.80 572 ALA B C 1
ATOM 827 O O . ALA B 1 33 ? 17.376 10.130 14.318 1.00 15.27 572 ALA B O 1
ATOM 829 N N . MET B 1 34 ? 16.123 8.411 13.546 1.00 12.91 573 MET B N 1
ATOM 830 C CA . MET B 1 34 ? 16.855 7.374 14.272 1.00 11.32 573 MET B CA 1
ATOM 831 C C . MET B 1 34 ? 18.120 6.971 13.524 1.00 15.18 573 MET B C 1
ATOM 832 O O . MET B 1 34 ? 19.188 6.821 14.123 1.00 12.96 573 MET B O 1
ATOM 837 N N . HIS B 1 35 ? 17.983 6.779 12.212 1.00 10.97 574 HIS B N 1
ATOM 838 C CA . HIS B 1 35 ? 19.088 6.320 11.375 1.00 12.04 574 HIS B CA 1
ATOM 839 C C . HIS B 1 35 ? 19.178 7.112 10.083 1.00 10.04 574 HIS B C 1
ATOM 840 O O . HIS B 1 35 ? 18.628 6.704 9.057 1.00 13.44 574 HIS B O 1
ATOM 847 N N . PRO B 1 36 ? 19.880 8.257 10.131 1.00 12.28 575 PRO B N 1
ATOM 848 C CA . PRO B 1 36 ? 19.952 9.191 8.998 1.00 14.29 575 PRO B CA 1
ATOM 849 C C . PRO B 1 36 ? 20.462 8.588 7.681 1.00 14.65 575 PRO B C 1
ATOM 850 O O . PRO B 1 36 ? 19.943 8.941 6.632 1.00 16.78 575 PRO B O 1
ATOM 854 N N . THR B 1 37 ? 21.456 7.708 7.734 1.00 12.22 576 THR B N 1
ATOM 855 C CA . THR B 1 37 ? 22.029 7.148 6.513 1.00 13.84 576 THR B CA 1
ATOM 856 C C . THR B 1 37 ? 21.254 5.934 5.988 1.00 12.71 576 THR B C 1
ATOM 857 O O . THR B 1 37 ? 21.061 5.794 4.783 1.00 15.47 576 THR B O 1
ATOM 861 N N . LEU B 1 38 ? 20.813 5.063 6.891 1.00 13.19 577 LEU B N 1
ATOM 862 C CA . LEU B 1 38 ? 20.092 3.849 6.502 1.00 12.37 577 LEU B CA 1
ATOM 863 C C . LEU B 1 38 ? 18.576 4.042 6.349 1.00 11.85 577 LEU B C 1
ATOM 864 O O . LEU B 1 38 ? 17.876 3.106 5.981 1.00 13.59 577 LEU B O 1
ATOM 869 N N . ALA B 1 39 ? 18.080 5.251 6.610 1.00 10.84 578 ALA B N 1
ATOM 870 C CA . ALA B 1 39 ? 16.633 5.504 6.615 1.00 11.92 578 ALA B CA 1
ATOM 871 C C . ALA B 1 39 ? 15.913 4.930 5.400 1.00 11.53 578 ALA B C 1
ATOM 872 O O . ALA B 1 39 ? 14.899 4.253 5.548 1.00 10.16 578 ALA B O 1
ATOM 874 N N . GLY B 1 40 ? 16.426 5.214 4.203 1.00 9.75 579 GLY B N 1
ATOM 875 C CA . GLY B 1 40 ? 15.786 4.766 2.979 1.00 10.73 579 GLY B CA 1
ATOM 876 C C . GLY B 1 40 ? 15.712 3.253 2.883 1.00 11.08 579 GLY B C 1
ATOM 877 O O . GLY B 1 40 ? 14.678 2.697 2.508 1.00 10.90 579 GLY B O 1
ATOM 878 N N . LYS B 1 41 ? 16.811 2.588 3.227 1.00 10.62 580 LYS B N 1
ATOM 879 C CA . LYS B 1 41 ? 16.865 1.132 3.201 1.00 12.80 580 LYS B CA 1
ATOM 880 C C . LYS B 1 41 ? 15.964 0.512 4.265 1.00 9.67 580 LYS B C 1
ATOM 881 O O . LYS B 1 41 ? 15.216 -0.429 3.987 1.00 12.00 580 LYS B O 1
ATOM 887 N N . ILE B 1 42 ? 16.041 1.024 5.491 1.00 9.10 581 ILE B N 1
ATOM 888 C CA . ILE B 1 42 ? 15.187 0.535 6.567 1.00 8.80 581 ILE B CA 1
ATOM 889 C C . ILE B 1 42 ? 13.706 0.676 6.189 1.00 8.47 581 ILE B C 1
ATOM 890 O O . ILE B 1 42 ? 12.931 -0.264 6.334 1.00 10.39 581 ILE B O 1
A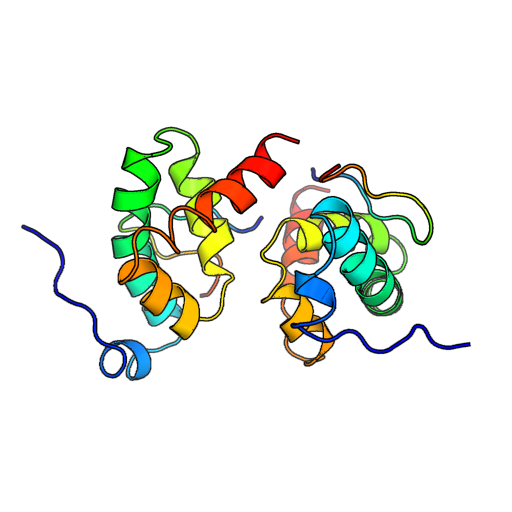TOM 895 N N . THR B 1 43 ? 13.320 1.843 5.684 1.00 9.37 582 THR B N 1
ATOM 896 C CA . THR B 1 43 ? 11.919 2.085 5.338 1.00 7.99 582 THR B CA 1
ATOM 897 C C . THR B 1 43 ? 11.442 1.112 4.258 1.00 7.99 582 THR B C 1
ATOM 898 O O . THR B 1 43 ? 10.356 0.556 4.366 1.00 9.17 582 THR B O 1
ATOM 902 N N . GLY B 1 44 ? 12.259 0.888 3.233 1.00 8.89 583 GLY B N 1
ATOM 903 C CA . GLY B 1 44 ? 11.907 -0.065 2.192 1.00 7.61 583 GLY B CA 1
ATOM 904 C C . GLY B 1 44 ? 11.753 -1.480 2.728 1.00 10.58 583 GLY B C 1
ATOM 905 O O . GLY B 1 44 ? 10.862 -2.219 2.291 1.00 12.41 583 GLY B O 1
ATOM 906 N N . MET B 1 45 ? 12.616 -1.874 3.672 1.00 7.74 584 MET B N 1
ATOM 907 C CA . MET B 1 45 ? 12.487 -3.191 4.296 1.00 9.44 584 MET B CA 1
ATOM 908 C C . MET B 1 45 ? 11.167 -3.320 5.059 1.00 9.57 584 MET B C 1
ATOM 909 O O . MET B 1 45 ? 10.452 -4.311 4.913 1.00 11.39 584 MET B O 1
ATOM 914 N N . LEU B 1 46 ? 10.847 -2.317 5.873 1.00 9.24 585 LEU B N 1
ATOM 915 C CA . LEU B 1 46 ? 9.604 -2.326 6.639 1.00 9.37 585 LEU B CA 1
ATOM 916 C C . LEU B 1 46 ? 8.357 -2.328 5.751 1.00 9.04 585 LEU B C 1
ATOM 917 O O . LEU B 1 46 ? 7.364 -2.975 6.089 1.00 9.75 585 LEU B O 1
ATOM 922 N N . LEU B 1 47 ? 8.411 -1.622 4.620 1.00 8.13 586 LEU B N 1
ATOM 923 C CA . LEU B 1 47 ? 7.257 -1.554 3.715 1.00 8.13 586 LEU B CA 1
ATOM 924 C C . LEU B 1 47 ? 6.929 -2.907 3.084 1.00 10.90 586 LEU B C 1
ATOM 925 O O . LEU B 1 47 ? 5.888 -3.055 2.455 1.00 11.23 586 LEU B O 1
ATOM 930 N N . GLU B 1 48 ? 7.816 -3.890 3.249 1.00 12.72 587 GLU B N 1
ATOM 931 C CA . GLU B 1 48 ? 7.554 -5.256 2.764 1.00 14.87 587 GLU B CA 1
ATOM 932 C C . GLU B 1 48 ? 6.462 -5.960 3.570 1.00 18.82 587 GLU B C 1
ATOM 933 O O . GLU B 1 48 ? 5.835 -6.908 3.081 1.00 17.63 587 GLU B O 1
ATOM 939 N N . ILE B 1 49 ? 6.246 -5.517 4.809 1.00 12.10 588 ILE B N 1
ATOM 940 C CA . ILE B 1 49 ? 5.283 -6.199 5.668 1.00 13.87 588 ILE B CA 1
ATOM 941 C C . ILE B 1 49 ? 3.871 -5.625 5.605 1.00 13.57 588 ILE B C 1
ATOM 942 O O . ILE B 1 49 ? 3.611 -4.645 4.908 1.00 14.43 588 ILE B O 1
ATOM 947 N N . ASP B 1 50 ? 2.966 -6.272 6.329 1.00 13.23 589 ASP B N 1
ATOM 948 C CA . ASP B 1 50 ? 1.538 -5.993 6.253 1.00 10.37 589 ASP B CA 1
ATOM 949 C C . ASP B 1 50 ? 1.173 -4.566 6.638 1.00 10.06 589 ASP B C 1
ATOM 950 O O . ASP B 1 50 ? 1.669 -4.033 7.625 1.00 10.61 589 ASP B O 1
ATOM 955 N N . ASN B 1 51 ? 0.273 -3.965 5.870 1.00 9.43 590 ASN B N 1
ATOM 956 C CA . ASN B 1 51 ? -0.106 -2.579 6.113 1.00 11.26 590 ASN B CA 1
ATOM 957 C C . ASN B 1 51 ? -0.743 -2.329 7.474 1.00 10.93 590 ASN B C 1
ATOM 958 O O . ASN B 1 51 ? -0.527 -1.280 8.080 1.00 12.91 590 ASN B O 1
ATOM 963 N N . SER B 1 52 ? -1.520 -3.279 7.976 1.00 12.26 591 SER B N 1
ATOM 964 C CA A SER B 1 52 ? -2.118 -3.081 9.290 0.53 14.75 591 SER B CA 1
ATOM 965 C CA B SER B 1 52 ? -2.119 -3.139 9.299 0.47 14.78 591 SER B CA 1
ATOM 966 C C . SER B 1 52 ? -1.060 -3.099 10.399 1.00 13.66 591 SER B C 1
ATOM 967 O O . SER B 1 52 ? -1.199 -2.380 11.391 1.00 16.46 591 SER B O 1
ATOM 972 N N . GLU B 1 53 ? 0.006 -3.878 10.223 1.00 11.68 592 GLU B N 1
ATOM 973 C CA . GLU B 1 53 ? 1.092 -3.862 11.196 1.00 10.67 592 GLU B CA 1
ATOM 974 C C . GLU B 1 53 ? 1.881 -2.554 11.083 1.00 11.06 592 GLU B C 1
ATOM 975 O O . GLU B 1 53 ? 2.272 -1.983 12.089 1.00 12.01 592 GLU B O 1
ATOM 981 N N . LEU B 1 54 ? 2.080 -2.066 9.860 1.00 10.06 593 LEU B N 1
ATOM 982 C CA . LEU B 1 54 ? 2.781 -0.790 9.657 1.00 9.14 593 LEU B CA 1
ATOM 983 C C . LEU B 1 54 ? 2.010 0.367 10.293 1.00 14.13 593 LEU B C 1
ATOM 984 O O . LEU B 1 54 ? 2.597 1.249 10.907 1.00 10.40 593 LEU B O 1
ATOM 989 N N . LEU B 1 55 ? 0.688 0.352 10.152 1.00 12.83 594 LEU B N 1
ATOM 990 C CA . LEU B 1 55 ? -0.145 1.377 10.766 1.00 11.48 594 LEU B CA 1
ATOM 991 C C . LEU B 1 55 ? -0.037 1.318 12.289 1.00 12.91 594 LEU B C 1
ATOM 992 O O . LEU B 1 55 ? 0.068 2.347 12.955 1.00 13.48 594 LEU B O 1
ATOM 997 N N . HIS B 1 56 ? -0.043 0.108 12.844 1.00 12.57 595 HIS B N 1
ATOM 998 C CA . HIS B 1 56 ? 0.166 -0.038 14.277 1.00 11.55 595 HIS B CA 1
ATOM 999 C C . HIS B 1 56 ? 1.514 0.540 14.733 1.00 12.18 595 HIS B C 1
ATOM 1000 O O . HIS B 1 56 ? 1.600 1.194 15.779 1.00 12.76 595 HIS B O 1
ATOM 1007 N N . MET B 1 57 ? 2.565 0.284 13.957 1.00 10.73 596 MET B N 1
ATOM 1008 C CA . MET B 1 57 ? 3.901 0.828 14.237 1.00 10.81 596 MET B CA 1
ATOM 1009 C C . MET B 1 57 ? 3.903 2.360 14.248 1.00 9.43 596 MET B C 1
ATOM 1010 O O . MET B 1 57 ? 4.583 2.996 15.058 1.00 12.40 596 MET B O 1
ATOM 1015 N N . LEU B 1 58 ? 3.116 2.949 13.351 1.00 11.49 597 LEU B N 1
ATOM 1016 C CA . LEU B 1 58 ? 2.975 4.400 13.300 1.00 12.64 597 LEU B CA 1
ATOM 1017 C C . LEU B 1 58 ? 2.223 4.940 14.509 1.00 14.00 597 LEU B C 1
ATOM 1018 O O . LEU B 1 58 ? 2.367 6.107 14.867 1.00 16.14 597 LEU B O 1
ATOM 1023 N N . GLU B 1 59 ? 1.417 4.082 15.127 1.00 13.03 598 GLU B N 1
ATOM 1024 C CA . GLU B 1 59 ? 0.604 4.474 16.276 1.00 15.49 598 GLU B CA 1
ATOM 1025 C C . GLU B 1 59 ? 1.296 4.191 17.602 1.00 19.09 598 GLU B C 1
ATOM 1026 O O . GLU B 1 59 ? 0.862 4.680 18.642 1.00 17.98 598 GLU B O 1
ATOM 1032 N N . SER B 1 60 ? 2.376 3.411 17.550 1.00 13.60 599 SER B N 1
ATOM 1033 C CA . SER B 1 60 ? 3.101 2.983 18.741 1.00 12.04 599 SER B CA 1
ATOM 1034 C C . SER B 1 60 ? 4.610 3.100 18.570 1.00 11.82 599 SER B C 1
ATOM 1035 O O . SER B 1 60 ? 5.236 2.210 18.008 1.00 12.20 599 SER B O 1
ATOM 1038 N N . PRO B 1 61 ? 5.202 4.204 19.050 1.00 16.74 600 PRO B N 1
ATOM 1039 C CA . PRO B 1 61 ? 6.650 4.429 18.942 1.00 18.52 600 PRO B CA 1
ATOM 1040 C C . PRO B 1 61 ? 7.489 3.229 19.398 1.00 16.03 600 PRO B C 1
ATOM 1041 O O . PRO B 1 61 ? 8.518 2.924 18.787 1.00 14.89 600 PRO B O 1
ATOM 1045 N N . GLU B 1 62 ? 7.049 2.552 20.451 1.00 15.37 601 GLU B N 1
ATOM 1046 C CA . GLU B 1 62 ? 7.737 1.364 20.938 1.00 17.28 601 GLU B CA 1
ATOM 1047 C C . GLU B 1 62 ? 7.763 0.266 19.876 1.00 12.58 601 GLU B C 1
ATOM 1048 O O . GLU B 1 62 ? 8.782 -0.405 19.675 1.00 15.17 601 GLU B O 1
ATOM 1054 N N . SER B 1 63 ? 6.637 0.082 19.193 1.00 11.49 602 SER B N 1
ATOM 1055 C CA A SER B 1 63 ? 6.542 -0.927 18.145 0.50 13.03 602 SER B CA 1
ATOM 1056 C CA B SER B 1 63 ? 6.540 -0.925 18.137 0.50 13.04 602 SER B CA 1
ATOM 1057 C C . SER B 1 63 ? 7.428 -0.592 16.941 1.00 14.10 602 SER B C 1
ATOM 1058 O O . SER B 1 63 ? 8.093 -1.466 16.394 1.00 13.60 602 SER B O 1
ATOM 1063 N N . LEU B 1 64 ? 7.443 0.675 16.530 1.00 11.12 603 LEU B N 1
ATOM 1064 C CA . LEU B 1 64 ? 8.305 1.075 15.413 1.00 12.54 603 LEU B CA 1
ATOM 10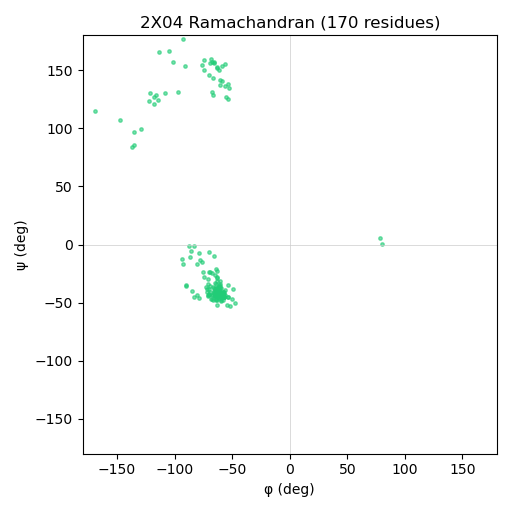65 C C . LEU B 1 64 ? 9.800 0.923 15.733 1.00 15.49 603 LEU B C 1
ATOM 1066 O O . LEU B 1 64 ? 10.577 0.424 14.911 1.00 13.31 603 LEU B O 1
ATOM 1071 N N . ARG B 1 65 ? 10.200 1.354 16.926 1.00 14.39 604 ARG B N 1
ATOM 1072 C CA . ARG B 1 65 ? 11.592 1.247 17.347 1.00 10.51 604 ARG B CA 1
ATOM 1073 C C . ARG B 1 65 ? 12.059 -0.215 17.302 1.00 11.80 604 ARG B C 1
ATOM 1074 O O . ARG B 1 65 ? 13.135 -0.515 16.789 1.00 13.96 604 ARG B O 1
ATOM 1082 N N . SER B 1 66 ? 11.235 -1.125 17.818 1.00 12.51 605 SER B N 1
ATOM 1083 C CA . SER B 1 66 ? 11.587 -2.537 17.838 1.00 12.26 605 SER B CA 1
ATOM 1084 C C . SER B 1 66 ? 11.841 -3.079 16.437 1.00 13.35 605 SER B C 1
ATOM 1085 O O . SER B 1 66 ? 12.817 -3.804 16.214 1.00 13.89 605 SER B O 1
ATOM 1088 N N . LYS B 1 67 ? 10.960 -2.741 15.496 1.00 13.59 606 LYS B N 1
ATOM 1089 C CA A LYS B 1 67 ? 11.122 -3.206 14.117 0.37 12.22 606 LYS B CA 1
ATOM 1090 C CA B LYS B 1 67 ? 11.088 -3.169 14.104 0.63 12.20 606 LYS B CA 1
ATOM 1091 C C . LYS B 1 67 ? 12.313 -2.550 13.442 1.00 10.15 606 LYS B C 1
ATOM 1092 O O . LYS B 1 67 ? 13.035 -3.209 12.692 1.00 13.30 606 LYS B O 1
ATOM 1103 N N . VAL B 1 68 ? 12.525 -1.266 13.708 1.00 9.10 607 VAL B N 1
ATOM 1104 C CA . VAL B 1 68 ? 13.681 -0.577 13.156 1.00 8.76 607 VAL B CA 1
ATOM 1105 C C . VAL B 1 68 ? 14.951 -1.260 13.644 1.00 10.10 607 VAL B C 1
ATOM 1106 O O . VAL B 1 68 ? 15.873 -1.492 12.869 1.00 12.95 607 VAL B O 1
ATOM 1110 N N . ASP B 1 69 ? 14.975 -1.611 14.922 1.00 13.04 608 ASP B N 1
ATOM 1111 C CA . ASP B 1 69 ? 16.164 -2.221 15.506 1.00 15.65 608 ASP B CA 1
ATOM 1112 C C . ASP B 1 69 ? 16.500 -3.551 14.818 1.00 16.80 608 ASP B C 1
ATOM 1113 O O . ASP B 1 69 ? 17.669 -3.828 14.531 1.00 17.93 608 ASP B O 1
ATOM 1118 N N . GLU B 1 70 ? 15.480 -4.359 14.531 1.00 12.49 609 GLU B N 1
ATOM 1119 C CA . GLU B 1 70 ? 15.689 -5.627 13.824 1.00 16.91 609 GLU B CA 1
ATOM 1120 C C . GLU B 1 70 ? 16.195 -5.422 12.406 1.00 17.60 609 GLU B C 1
ATOM 1121 O O . GLU B 1 70 ? 17.085 -6.141 11.939 1.00 15.87 609 GLU B O 1
ATOM 1127 N N . ALA B 1 71 ? 15.589 -4.464 11.704 1.00 16.08 610 ALA B N 1
ATOM 1128 C CA . ALA B 1 71 ? 15.980 -4.177 10.332 1.00 13.91 610 ALA B CA 1
ATOM 1129 C C . ALA B 1 71 ? 17.444 -3.724 10.278 1.00 13.57 610 ALA B C 1
ATOM 1130 O O . ALA B 1 71 ? 18.196 -4.151 9.409 1.00 14.70 610 ALA B O 1
ATOM 1132 N N . VAL B 1 72 ? 17.853 -2.879 11.221 1.00 12.86 611 VAL B N 1
ATOM 1133 C CA . VAL B 1 72 ? 19.236 -2.404 11.266 1.00 12.32 611 VAL B CA 1
ATOM 1134 C C . VAL B 1 72 ? 20.216 -3.537 11.536 1.00 14.07 611 VAL B C 1
ATOM 1135 O O . VAL B 1 72 ? 21.228 -3.658 10.859 1.00 15.87 611 VAL B O 1
ATOM 1139 N N . ALA B 1 73 ? 19.907 -4.365 12.529 1.00 16.81 612 ALA B N 1
ATOM 1140 C CA . ALA B 1 73 ? 20.735 -5.528 12.826 1.00 17.76 612 ALA B CA 1
ATOM 1141 C C . ALA B 1 73 ? 20.951 -6.396 11.586 1.00 15.28 612 ALA B C 1
ATOM 1142 O O . ALA B 1 73 ? 22.068 -6.811 11.309 1.00 16.57 612 ALA B O 1
ATOM 1144 N N . VAL B 1 74 ? 19.879 -6.655 10.841 1.00 14.74 613 VAL B N 1
ATOM 1145 C CA . VAL B 1 74 ? 19.954 -7.384 9.571 1.00 16.61 613 VAL B CA 1
ATOM 1146 C C . VAL B 1 74 ? 20.837 -6.691 8.533 1.00 19.58 613 VAL B C 1
ATOM 1147 O O . VAL B 1 74 ? 21.683 -7.325 7.901 1.00 23.50 613 VAL B O 1
ATOM 1151 N N . LEU B 1 75 ? 20.631 -5.389 8.351 1.00 17.16 614 LEU B N 1
ATOM 1152 C CA . LEU B 1 75 ? 21.419 -4.607 7.397 1.00 19.61 614 LEU B CA 1
ATOM 1153 C C . LEU B 1 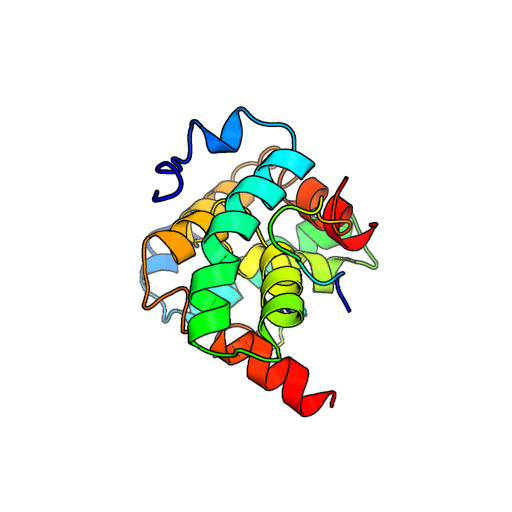75 ? 22.887 -4.547 7.779 1.00 21.72 614 LEU B C 1
ATOM 1154 O O . LEU B 1 75 ? 23.758 -4.623 6.921 1.00 26.19 614 LEU B O 1
ATOM 1159 N N . GLN B 1 76 ? 23.156 -4.389 9.069 1.00 21.60 615 GLN B N 1
ATOM 1160 C CA . GLN B 1 76 ? 24.529 -4.295 9.537 1.00 20.63 615 GLN B CA 1
ATOM 1161 C C . GLN B 1 76 ? 25.277 -5.606 9.349 1.00 25.36 615 GLN B C 1
ATOM 1162 O O . GLN B 1 76 ? 26.457 -5.602 9.014 1.00 39.46 615 GLN B O 1
ATOM 1168 N N . ALA B 1 77 ? 24.588 -6.728 9.537 1.00 30.37 616 ALA B N 1
ATOM 1169 C CA . ALA B 1 77 ? 25.202 -8.036 9.311 1.00 32.57 616 ALA B CA 1
ATOM 1170 C C . ALA B 1 77 ? 25.562 -8.232 7.835 1.00 36.17 616 ALA B C 1
ATOM 1171 O O . ALA B 1 77 ? 26.606 -8.800 7.514 1.00 37.79 616 ALA B O 1
ATOM 1173 N N . HIS B 1 78 ? 24.700 -7.751 6.942 1.00 30.89 617 HIS B N 1
ATOM 1174 C CA . HIS B 1 78 ? 24.954 -7.819 5.503 1.00 29.19 617 HIS B CA 1
ATOM 1175 C C . HIS B 1 78 ? 26.069 -6.881 5.028 1.00 36.96 617 HIS B C 1
ATOM 1176 O O . HIS B 1 78 ? 26.747 -7.171 4.040 1.00 66.20 617 HIS B O 1
ATOM 1183 N N . GLN B 1 79 ? 26.246 -5.758 5.720 1.00 33.50 618 GLN B N 1
ATOM 1184 C CA . GLN B 1 79 ? 27.185 -4.713 5.294 1.00 35.25 618 GLN B CA 1
ATOM 1185 C C . GLN B 1 79 ? 28.519 -4.795 6.039 1.00 47.94 618 GLN B C 1
ATOM 1186 O O . GLN B 1 79 ? 28.675 -5.574 6.986 1.00 44.16 618 GLN B O 1
ATOM 1192 N N . TRP C 2 4 ? 14.943 -10.773 5.923 1.00 27.66 1385 TRP C N 1
ATOM 1193 C CA . TRP C 2 4 ? 14.007 -10.157 6.858 1.00 20.08 1385 TRP C CA 1
ATOM 1194 C C . TRP C 2 4 ? 12.703 -9.795 6.149 1.00 23.59 1385 TRP C C 1
ATOM 1195 O O . TRP C 2 4 ? 12.732 -9.254 5.047 1.00 33.54 1385 TRP C O 1
ATOM 1206 N N . PRO C 2 5 ? 11.549 -10.110 6.767 1.00 17.77 1386 PRO C N 1
ATOM 1207 C CA . PRO C 2 5 ? 11.370 -10.856 8.022 1.00 20.18 1386 PRO C CA 1
ATOM 1208 C C . PRO C 2 5 ? 11.919 -12.276 7.937 1.00 13.36 1386 PRO C C 1
ATOM 1209 O O . PRO C 2 5 ? 11.911 -12.854 6.846 1.00 14.27 1386 PRO C O 1
ATOM 1213 N N . PRO C 2 6 ? 12.375 -12.835 9.075 1.00 15.08 1387 PRO C N 1
ATOM 1214 C CA . PRO C 2 6 ? 12.952 -14.185 9.077 1.00 18.60 1387 PRO C CA 1
ATOM 1215 C C . PRO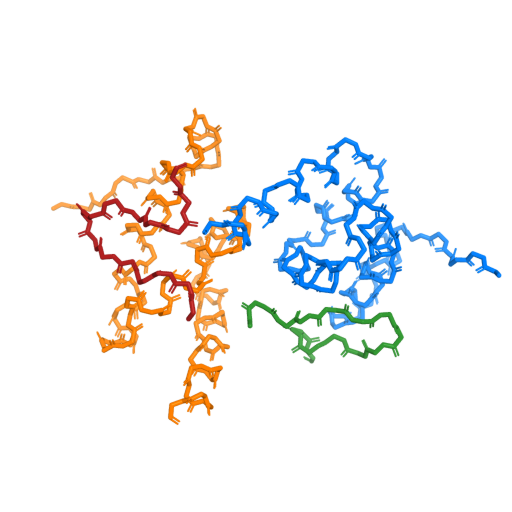 C 2 6 ? 11.959 -15.228 8.561 1.00 13.40 1387 PRO C C 1
ATOM 1216 O O . PRO C 2 6 ? 10.767 -15.169 8.856 1.00 15.68 1387 PRO C O 1
ATOM 1220 N N . GLU C 2 7 ? 12.446 -16.180 7.785 1.00 13.80 1388 GLU C N 1
ATOM 1221 C CA . GLU C 2 7 ? 11.578 -17.230 7.288 1.00 11.41 1388 GLU C CA 1
ATOM 1222 C C . GLU C 2 7 ? 11.099 -18.081 8.445 1.00 14.52 1388 GLU C C 1
ATOM 1223 O O . GLU C 2 7 ? 11.742 -18.138 9.502 1.00 14.67 1388 GLU C O 1
ATOM 1229 N N . PHE C 2 8 ? 9.970 -18.745 8.232 1.00 10.08 1389 PHE C N 1
ATOM 1230 C CA . PHE C 2 8 ? 9.479 -19.729 9.179 1.00 8.53 1389 PHE C CA 1
ATOM 1231 C C . PHE C 2 8 ? 9.625 -21.129 8.615 1.00 13.84 1389 PHE C C 1
ATOM 1232 O O . PHE C 2 8 ? 9.210 -21.396 7.496 1.00 11.38 1389 PHE C O 1
ATOM 1240 N N . HIS C 2 9 ? 10.209 -22.023 9.403 1.00 12.39 1390 HIS C N 1
ATOM 1241 C CA . HIS C 2 9 ? 10.315 -23.428 9.025 1.00 12.78 1390 HIS C CA 1
ATOM 1242 C C . HIS C 2 9 ? 9.618 -24.251 10.102 1.00 13.12 1390 HIS C C 1
ATOM 1243 O O . HIS C 2 9 ? 9.883 -24.063 11.286 1.00 13.53 1390 HIS C O 1
ATOM 1250 N N . PRO C 2 10 ? 8.726 -25.166 9.711 1.00 11.90 1391 PRO C N 1
ATOM 1251 C CA . PRO C 2 10 ? 8.018 -25.936 10.743 1.00 12.71 1391 PRO C CA 1
ATOM 1252 C C . PRO C 2 10 ? 8.967 -26.675 11.701 1.00 13.28 1391 PRO C C 1
ATOM 1253 O O . PRO C 2 10 ? 9.940 -27.292 11.261 1.00 13.14 1391 PRO C O 1
ATOM 1257 N N . GLY C 2 11 ? 8.674 -26.622 12.996 1.00 10.69 1392 GLY C N 1
ATOM 1258 C CA . GLY C 2 11 ? 9.477 -27.322 13.987 1.00 11.11 1392 GLY C CA 1
ATOM 1259 C C . GLY C 2 11 ? 10.784 -26.638 14.353 1.00 12.71 1392 GLY C C 1
ATOM 1260 O O . GLY C 2 11 ? 11.585 -27.179 15.120 1.00 12.44 1392 GLY C O 1
ATOM 1261 N N . VAL C 2 12 ? 10.994 -25.438 13.815 1.00 12.20 1393 VAL C N 1
ATOM 1262 C CA . VAL C 2 12 ? 12.178 -24.634 14.122 1.00 12.60 1393 VAL C CA 1
ATOM 1263 C C . VAL C 2 12 ? 11.730 -23.329 14.780 1.00 12.06 1393 VAL C C 1
ATOM 1264 O O . VAL C 2 12 ? 10.877 -22.629 14.240 1.00 13.26 1393 VAL C O 1
ATOM 1268 N N . PRO C 2 13 ? 12.290 -22.995 15.954 1.00 11.97 1394 PRO C N 1
ATOM 1269 C CA . PRO C 2 13 ? 11.849 -21.771 16.634 1.00 13.20 1394 PRO C CA 1
ATOM 1270 C C . PRO C 2 13 ? 11.997 -20.556 15.720 1.00 14.31 1394 PRO C C 1
ATOM 1271 O O . PRO C 2 13 ? 13.076 -20.331 15.168 1.00 15.87 1394 PRO C O 1
ATOM 1275 N N . TRP C 2 14 ? 10.920 -19.795 15.547 1.00 12.81 1395 TRP C N 1
ATOM 1276 C CA . TRP C 2 14 ? 10.948 -18.649 14.646 1.00 11.10 1395 TRP C CA 1
ATOM 1277 C C . TRP C 2 14 ? 11.886 -17.577 15.193 1.00 16.16 1395 TRP C C 1
ATOM 1278 O O . TRP C 2 14 ? 11.778 -17.170 16.358 1.00 15.46 1395 TRP C O 1
ATOM 1289 N N . LYS C 2 15 ? 12.797 -17.119 14.342 1.00 15.63 1396 LYS C N 1
ATOM 1290 C CA . LYS C 2 15 ? 13.770 -16.110 14.745 1.00 19.29 1396 LYS C CA 1
ATOM 1291 C C . LYS C 2 15 ? 13.214 -14.683 14.774 1.00 24.70 1396 LYS C C 1
ATOM 1292 O O . LYS C 2 15 ? 13.877 -13.762 15.243 1.00 20.44 1396 LYS C O 1
ATOM 1298 N N . GLY C 2 16 ? 11.989 -14.508 14.288 1.00 19.10 1397 GLY C N 1
ATOM 1299 C CA . GLY C 2 16 ? 11.386 -13.191 14.208 1.00 17.17 1397 GLY C CA 1
ATOM 1300 C C . GLY C 2 16 ? 10.919 -12.647 15.542 1.00 19.76 1397 GLY C C 1
ATOM 1301 O O . GLY C 2 16 ? 10.767 -11.444 15.713 1.00 30.04 1397 GLY C O 1
ATOM 1302 N N . LEU C 2 17 ? 10.663 -13.554 16.479 1.00 25.73 1398 LEU C N 1
ATOM 1303 C CA . LEU C 2 17 ? 10.319 -13.201 17.849 1.00 28.67 1398 LEU C CA 1
ATOM 1304 C C . LEU C 2 17 ? 10.859 -14.280 18.766 1.00 34.60 1398 LEU C C 1
ATOM 1305 O O . LEU C 2 17 ? 10.330 -15.402 18.817 1.00 30.96 1398 LEU C O 1
ATOM 1310 N N . GLN C 2 18 ? 11.918 -13.948 19.497 1.00 34.67 1399 GLN C N 1
ATOM 1311 C CA . GLN C 2 18 ? 12.538 -14.890 20.421 1.00 38.06 1399 GLN C CA 1
ATOM 1312 C C . GLN C 2 18 ? 12.532 -14.349 21.846 1.00 34.81 1399 GLN C C 1
ATOM 1313 O O . GLN C 2 18 ? 12.213 -13.183 22.077 1.00 40.88 1399 GLN C O 1
ATOM 1320 N N . TRP D 2 4 ? 17.683 -5.229 0.200 1.00 47.36 1385 TRP D N 1
ATOM 1321 C CA . TRP D 2 4 ? 17.169 -6.036 -0.905 1.00 44.89 1385 TRP D CA 1
ATOM 1322 C C . TRP D 2 4 ? 15.865 -5.491 -1.504 1.00 48.71 1385 TRP D C 1
ATOM 1323 O O . TRP D 2 4 ? 15.682 -5.533 -2.725 1.00 48.90 1385 TRP D O 1
ATOM 1325 N N . PRO D 2 5 ? 14.948 -4.990 -0.652 1.00 38.51 1386 PRO D N 1
ATOM 1326 C CA . PRO D 2 5 ? 13.799 -4.238 -1.181 1.00 27.34 1386 PRO D CA 1
ATOM 1327 C C . PRO D 2 5 ? 14.249 -2.838 -1.592 1.00 22.09 1386 PRO D C 1
ATOM 1328 O O . PRO D 2 5 ? 15.237 -2.348 -1.045 1.00 21.72 1386 PRO D O 1
ATOM 1332 N N . PRO D 2 6 ? 13.540 -2.202 -2.538 1.00 19.16 1387 PRO D N 1
ATOM 1333 C CA . PRO D 2 6 ? 13.905 -0.857 -3.003 1.00 19.26 1387 PRO D CA 1
ATOM 1334 C C . PRO D 2 6 ? 13.859 0.157 -1.858 1.00 20.49 1387 PRO D C 1
ATOM 1335 O O . PRO D 2 6 ? 12.962 0.065 -1.011 1.00 15.92 1387 PRO D O 1
ATOM 1339 N N . GLU D 2 7 ? 14.799 1.098 -1.822 1.00 17.57 1388 GLU D N 1
ATOM 1340 C CA . GLU D 2 7 ? 14.758 2.145 -0.803 1.00 14.45 1388 GLU D CA 1
ATOM 1341 C C . GLU D 2 7 ? 13.502 2.971 -0.987 1.00 19.89 1388 GLU D C 1
ATOM 1342 O O . GLU D 2 7 ? 12.983 3.092 -2.096 1.00 18.03 1388 GLU D O 1
ATOM 1348 N N . PHE D 2 8 ? 13.018 3.540 0.110 1.00 13.45 1389 PHE D N 1
ATOM 1349 C CA . PHE D 2 8 ? 11.959 4.527 0.045 1.00 11.96 1389 PHE D CA 1
ATOM 1350 C C . PHE D 2 8 ? 12.543 5.935 0.092 1.00 15.02 1389 PHE D C 1
ATOM 1351 O O . PHE D 2 8 ? 13.372 6.241 0.953 1.00 15.26 1389 PHE D O 1
ATOM 1359 N N . HIS D 2 9 ? 12.106 6.790 -0.829 1.00 11.05 1390 HIS D N 1
ATOM 1360 C CA . HIS D 2 9 ? 12.522 8.187 -0.853 1.00 15.09 1390 HIS D CA 1
ATOM 1361 C C . HIS D 2 9 ? 11.278 9.049 -0.763 1.00 14.94 1390 HIS D C 1
ATOM 1362 O O . HIS D 2 9 ? 10.383 8.922 -1.601 1.00 14.54 1390 HIS D O 1
ATOM 1369 N N . PRO D 2 10 ? 11.210 9.939 0.241 1.00 14.79 1391 PRO D N 1
ATOM 1370 C CA . PRO D 2 10 ? 9.990 10.743 0.396 1.00 15.17 1391 PRO D CA 1
ATOM 1371 C C . PRO D 2 10 ? 9.625 11.454 -0.905 1.00 12.71 1391 PRO D C 1
ATOM 1372 O O . PRO D 2 10 ? 10.508 12.017 -1.553 1.00 15.69 1391 PRO D O 1
ATOM 1376 N N . GLY D 2 11 ? 8.351 11.414 -1.285 1.00 11.82 1392 GLY D N 1
ATOM 1377 C CA . GLY D 2 11 ? 7.890 12.142 -2.458 1.00 13.14 1392 GLY D CA 1
ATOM 1378 C C . GLY D 2 11 ? 8.175 11.460 -3.786 1.00 12.22 1392 GLY D C 1
ATOM 1379 O O . GLY D 2 11 ? 7.837 11.994 -4.849 1.00 13.04 1392 GLY D O 1
ATOM 1380 N N . VAL D 2 12 ? 8.793 10.283 -3.729 1.00 12.16 1393 VAL D N 1
ATOM 1381 C CA . VAL D 2 12 ? 9.075 9.484 -4.921 1.00 14.30 1393 VAL D CA 1
ATOM 1382 C C . VAL D 2 12 ? 8.297 8.172 -4.839 1.00 14.22 1393 VAL D C 1
ATOM 1383 O O . VAL D 2 12 ? 8.375 7.480 -3.832 1.00 12.75 1393 VAL D O 1
ATOM 1387 N N . PRO D 2 13 ? 7.541 7.821 -5.892 1.00 11.61 1394 PRO D N 1
ATOM 1388 C CA . PRO D 2 13 ? 6.781 6.565 -5.840 1.00 13.23 1394 PRO D CA 1
ATOM 1389 C C . PRO D 2 13 ? 7.675 5.382 -5.507 1.00 17.29 1394 PRO D C 1
ATOM 1390 O O . PRO D 2 13 ? 8.678 5.156 -6.189 1.00 15.60 1394 PRO D O 1
ATOM 1394 N N . TRP D 2 14 ? 7.312 4.645 -4.462 1.00 15.28 1395 TRP D N 1
ATOM 1395 C CA . TRP D 2 14 ?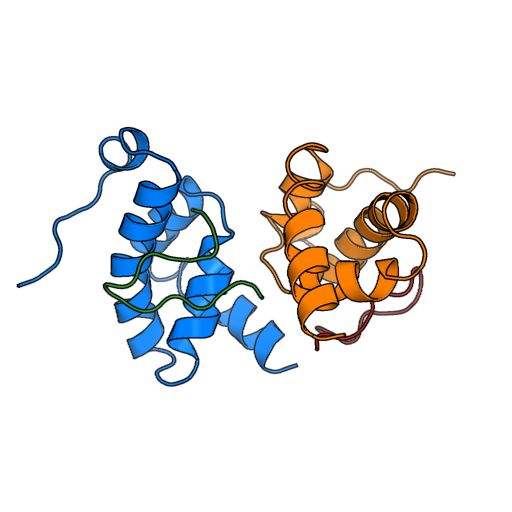 8.056 3.462 -4.055 1.00 12.80 1395 TRP D CA 1
ATOM 1396 C C . TRP D 2 14 ? 7.917 2.363 -5.100 1.00 17.55 1395 TRP D C 1
ATOM 1397 O O . TRP D 2 14 ? 6.806 2.026 -5.528 1.00 19.98 1395 TRP D O 1
ATOM 1408 N N . LYS D 2 15 ? 9.049 1.789 -5.485 1.00 15.31 1396 LYS D N 1
ATOM 1409 C CA A LYS D 2 15 ? 9.083 0.776 -6.535 0.51 19.40 1396 LYS D CA 1
ATOM 1410 C CA B LYS D 2 15 ? 9.043 0.783 -6.540 0.49 19.41 1396 LYS D CA 1
ATOM 1411 C C . LYS D 2 15 ? 8.971 -0.642 -5.995 1.00 23.58 1396 LYS D C 1
ATOM 1412 O O . LYS D 2 15 ? 9.125 -1.610 -6.747 1.00 20.09 1396 LYS D O 1
ATOM 1423 N N . GLY D 2 16 ? 8.721 -0.773 -4.694 1.00 11.76 1397 GLY D N 1
ATOM 1424 C CA . GLY D 2 16 ? 8.634 -2.092 -4.090 1.00 13.71 1397 GLY D CA 1
ATOM 1425 C C . GLY D 2 16 ? 7.311 -2.797 -4.353 1.00 22.49 1397 GLY D C 1
ATOM 1426 O O . GLY D 2 16 ? 7.167 -4.000 -4.107 1.00 21.54 1397 GLY D O 1
ATOM 1427 N N . LEU D 2 17 ? 6.347 -2.022 -4.846 1.00 21.84 1398 LEU D N 1
ATOM 1428 C CA . LEU D 2 17 ? 4.991 -2.465 -5.124 1.00 29.74 1398 LEU D CA 1
ATOM 1429 C C . LEU D 2 17 ? 4.362 -1.335 -5.912 1.00 39.20 1398 LEU D C 1
ATOM 1430 O O . LEU D 2 17 ? 4.185 -0.228 -5.389 1.00 31.05 1398 LEU D O 1
ATOM 1435 N N . GLN D 2 18 ? 4.023 -1.608 -7.168 1.00 39.52 1399 GLN D N 1
ATOM 1436 C CA . GLN D 2 18 ? 3.409 -0.605 -8.030 1.00 52.95 1399 GLN D CA 1
ATOM 1437 C C . GLN D 2 18 ? 2.618 -1.259 -9.159 1.00 40.75 1399 GLN D C 1
ATOM 1438 O O . GLN D 2 18 ? 1.811 -2.159 -8.924 1.00 65.66 1399 GLN D O 1
#

Sequence (186 aa):
GPLGSLTASSMLASAPPQEQKQMLGERLFPLIQAMHPTLAGKITGMLLEIDNSELLHMLESPESSLRSSKVDEAVAVLQAGPLGSLTASSMLASAPPQEQKQMLGERLFPLIQAMHPTLAGKITGMLLEIDNSSELLHMLESPESSLRSKKVDEAVAVLQAHQWPPEFHPGVPWKGLQWPPEFHPGVPWKKGLQ

GO terms:
  GO:0005515 protein binding (F, IPI)
  GO:0036464 cytoplasmic ribonucleoprotein granule (C, IDA)
  GO:0008143 poly(A) binding (F, IDA)
  GO:0005634 nucleus (C, IDA)
  GO:0010494 cytoplasmic stress granule (C, IDA)
  GO:0008266 poly(U) RNA binding (F, IDA)
  GO:0005737 cytoplasm (C, IDA)
  GO:0031252 cell leading edge (C, IDA)
  GO:0003730 mRNA 3'-UTR binding (F, IDA)
  GO:0071013 catalytic step 2 spliceosome (C, IDA)
  GO:2000623 negative regulation of nuclear-transcribed mRNA catabolic process, nonsense-mediated decay (P, IDA)
  GO:0005634 nucleus (C, EXP)
  GO:0005737 cytoplasm (C, EXP)
  GO:0000398 mRNA splicing, via spliceosome (P, IC)
  GO:0045070 positive regulation of viral genome replication (P, IMP)
  GO:0005829 cytosol (C, TAS)
  GO:0005829 cytosol (C, IDA)
  GO:0003729 mRNA binding (F, EXP)
  GO:0003723 RNA binding (F, IPI)
  GO:2000767 positive regulation of cytoplasmic translation (P, IDA)

Organism: Homo sapiens (NCBI:txid9606)

Foldseek 3Di:
DDDDDDDPVNLVPDDPVVSLVVLLVLLQVVLCVVPVPCSVVLSVVCSVDDSVLSVVCSVDVVSVVVSSVVSVVVVVD/DDDDDDDPVNLVVDDPVVSLVVLLVQLQVVLCVVPVPCSVVLSVVVSVDDSVLSSVCSVDVVSVVVSSVVSVVVVVVVD/DCFDDDPPDPRPNPD/DAFDDDPPDDGPNDD

Solvent-accessible surface area: 9840 Å² total; per-residue (Å²): 122,136,99,51,97,22,66,66,84,78,8,76,97,16,81,85,68,58,28,19,25,45,0,0,37,52,0,20,65,88,0,78,86,70,55,98,128,48,2,10,87,0,0,0,12,8,0,18,5,85,29,84,54,0,13,83,1,38,121,27,95,126,25,5,130,56,36,1,85,86,5,13,48,10,61,133,87,117,138,105,50,95,17,62,63,86,76,7,76,98,14,89,86,23,73,28,9,22,47,0,0,38,53,0,20,66,91,0,78,83,64,49,101,131,27,2,9,78,0,0,0,10,0,0,22,2,20,30,73,17,0,11,83,2,37,115,26,110,146,14,4,130,53,32,0,66,51,0,10,60,46,16,107,89,160,124,65,12,31,69,0,89,66,66,66,99,8,140,14,54,168,144,31,52,71,0,92,68,65,67,86,3,154,1,21,170

B-factor: mean 19.47, std 11.27, range [6.28, 100.24]

Nearest PDB structures (foldseek):
  2x04-assembly2_A  TM=1.013E+00  e=1.084E-10  Homo sapiens
  3ktr-assembly1_A  TM=9.836E-01  e=5.128E-09  Homo sapiens
  3kuj-assembly1_A  TM=9.925E-01  e=7.767E-09  Homo sapiens
  3kur-assembly8_H  TM=9.915E-01  e=2.260E-08  Homo sapiens
  4ive-assembly1_A  TM=9.295E-01  e=2.130E-08  Homo sapiens

Secondary structure (DSSP, 8-state):
-PPPP--HHHHHTS-HHHHHHHHHHHHHHHHHHH-TTTHHHHHHHHTTS-HHHHHHHHH-HHHHHHHHHHHHHHH--/-PPPP--HHHHHHS-HHHHHHHHHHHHHHHHHHH-TTTHHHHHHHHTTS-HHHHHHHHH-HHHHHHHHHHHHHHHHHH-/-PPP--TTS--TT--/-PPPP-TTS--TT--

InterPro domains:
  IPR000504 RNA recognition motif domain [PF00076] (13-82)
  IPR000504 RNA recognition motif domain [PF00076] (101-167)
  IPR000504 RNA recognition motif domain [PF00076] (193-261)
  IPR000504 RNA recognition motif domain [PF00076] (296-363)
  IPR000504 RNA recognition motif domain [PS50102] (11-89)
  IPR000504 RNA recognition motif domain [PS50102] (99-175)
  IPR000504 RNA recognition motif domain [PS50102] (191-268)
  IPR000504 RNA recognition motif domain [PS50102] (294-370)
  IPR000504 RNA recognition motif domain [SM00360] (12-85)
  IPR000504 RNA recognition motif domain [SM00360] (100-171)
  IPR000504 RNA recognition motif domain [SM00360] (192-264)
  IPR000504 RNA recognition motif domain [SM00360] (295-366)
  IPR002004 Polyadenylate-binding protein/Hyperplastic disc protein, C-terminal [PF00658] (549-614)
  IPR002004 Polyadenylate-binding protein/Hyperplastic disc protein, C-terminal [PS51309] (542-619)
  IPR002004 Polyadenylate-binding protein/Hyperplastic disc protein, C-terminal [SM00517] (554-617)
  IPR003954 RNA recognition motif domain, eukaryotic-type [SM00361] (100-171)
  IPR003954 RNA recognition motif domain, eukaryotic-type [SM00361] (192-264)
  IPR003954 RNA recognition motif domain, eukaryotic-type [SM00361] (295-366)
  IPR006515 Polyadenylate binding protein, human types 1, 2, 3, 4 [TIGR01628] (11-615)
  IPR012677 Nucleotide-binding alpha-beta plait domain superfamily [G3DSA:3.30.70.330] (2-92)